Protein AF-A0A919LTX8-F1 (afdb_monomer_lite)

Sequence (215 aa):
MTPPSLYILLTLNNVENLMSNNTINIALIGYGFVGKTFHAPLIRSVPGLNLAFVASRDEEKVKRDLPDVTVIASPEAAVQHPDVDPVVIASPNATHALLARPALNAGKHVVVDKPFTLDMQEARELIALAEEKQRLLSVFHNRRWDSDYLGIRQMIEQGTLGAVKHFESHFDRFRPEVRAAGASRTSRAAACGSTRAAPYRPGAAAIWFAAVGAR

InterPro domains:
  IPR000683 Gfo/Idh/MocA-like oxidoreductase, N-terminal [PF01408] (24-141)
  IPR036291 NAD(P)-binding domain superfamily [SSF51735] (13-176)
  IPR051317 Gfo/Idh/MocA family oxidoreductases [PTHR43708] (19-182)

pLDDT: mean 78.34, std 25.22, range [25.64, 98.44]

Structure (mmCIF, N/CA/C/O backbone):
data_AF-A0A919LTX8-F1
#
_entry.id   AF-A0A919LTX8-F1
#
loop_
_atom_site.group_PDB
_atom_site.id
_atom_site.type_symbol
_atom_site.label_atom_id
_atom_site.label_alt_id
_atom_site.label_comp_id
_atom_site.label_asym_id
_atom_site.label_entity_id
_atom_site.label_seq_id
_atom_site.pdbx_PDB_ins_code
_atom_site.Cartn_x
_atom_site.Cartn_y
_atom_site.Cartn_z
_atom_site.occupancy
_atom_site.B_iso_or_equiv
_atom_site.auth_seq_id
_atom_site.auth_comp_id
_atom_site.auth_asym_id
_atom_site.auth_atom_id
_atom_site.pdbx_PDB_model_num
ATOM 1 N N . MET A 1 1 ? -22.322 2.756 11.538 1.00 38.53 1 MET A N 1
ATOM 2 C CA . MET A 1 1 ? -21.439 3.202 10.437 1.00 38.53 1 MET A CA 1
ATOM 3 C C . MET A 1 1 ? -20.523 2.029 10.093 1.00 38.53 1 MET A C 1
ATOM 5 O O . MET A 1 1 ? -19.913 1.476 10.995 1.00 38.53 1 MET A O 1
ATOM 9 N N . THR A 1 2 ? -20.543 1.531 8.858 1.00 32.03 2 THR A N 1
ATOM 10 C CA . THR A 1 2 ? -20.073 0.175 8.516 1.00 32.03 2 THR A CA 1
ATOM 11 C C . THR A 1 2 ? -18.546 0.027 8.649 1.00 32.03 2 THR A C 1
ATOM 13 O O . THR A 1 2 ? -17.826 0.966 8.294 1.00 32.03 2 THR A O 1
ATOM 16 N N . PRO A 1 3 ? -18.028 -1.104 9.174 1.00 37.94 3 PRO A N 1
ATOM 17 C CA . PRO A 1 3 ? -16.596 -1.328 9.287 1.00 37.94 3 PRO A CA 1
ATOM 18 C C . PRO A 1 3 ? -15.881 -1.201 7.926 1.00 37.94 3 PRO A C 1
ATOM 20 O O . PRO A 1 3 ? -16.506 -1.285 6.874 1.00 37.94 3 PRO A O 1
ATOM 23 N N . PRO A 1 4 ? -14.558 -1.039 7.910 1.00 45.31 4 PRO A N 1
ATOM 24 C CA . PRO A 1 4 ? -13.754 -0.935 6.688 1.00 45.31 4 PRO A CA 1
ATOM 25 C C . PRO A 1 4 ? -13.737 -2.246 5.904 1.00 45.31 4 PRO A C 1
ATOM 27 O O . PRO A 1 4 ? -13.813 -2.232 4.678 1.00 45.31 4 PRO A O 1
ATOM 30 N N . SER A 1 5 ? -13.738 -3.371 6.628 1.00 39.69 5 SER A N 1
ATOM 31 C CA . SER A 1 5 ? -14.051 -4.676 6.060 1.00 39.69 5 SER A CA 1
ATOM 32 C C . SER A 1 5 ? -15.436 -4.671 5.436 1.00 39.69 5 SER A C 1
ATOM 34 O O . SER A 1 5 ? -15.590 -5.267 4.391 1.00 39.69 5 SER A O 1
ATOM 36 N N . LEU A 1 6 ? -16.411 -3.949 6.002 1.00 41.97 6 LEU A N 1
ATOM 37 C CA . LEU A 1 6 ? -17.780 -3.887 5.502 1.00 41.97 6 LEU A CA 1
ATOM 38 C C . LEU A 1 6 ? -18.000 -2.885 4.351 1.00 41.97 6 LEU A C 1
ATOM 40 O O . LEU A 1 6 ? -18.969 -3.033 3.633 1.00 41.97 6 LEU A O 1
ATOM 44 N N . TYR A 1 7 ? -17.130 -1.891 4.133 1.00 45.59 7 TYR A N 1
ATOM 45 C CA . TYR A 1 7 ? -17.180 -1.007 2.950 1.00 45.59 7 TYR A CA 1
ATOM 46 C C . TYR A 1 7 ? -16.442 -1.630 1.760 1.00 45.59 7 TYR A C 1
ATOM 48 O O . TYR A 1 7 ? -16.896 -1.527 0.623 1.00 45.59 7 TYR A O 1
ATOM 56 N N . ILE A 1 8 ? -15.356 -2.360 2.044 1.00 47.66 8 ILE A N 1
ATOM 57 C CA . ILE A 1 8 ? -14.798 -3.349 1.123 1.00 47.66 8 ILE A CA 1
ATOM 58 C C . ILE A 1 8 ? -15.874 -4.411 0.848 1.00 47.66 8 ILE A C 1
ATOM 60 O O . ILE A 1 8 ? -16.244 -4.555 -0.301 1.00 47.66 8 ILE A O 1
ATOM 64 N N . LEU A 1 9 ? -16.508 -5.025 1.858 1.00 44.28 9 LEU A N 1
ATOM 65 C CA . LEU A 1 9 ? -17.563 -6.037 1.670 1.00 44.28 9 LEU A CA 1
ATOM 66 C C . LEU A 1 9 ? -18.836 -5.499 1.006 1.00 44.28 9 LEU A C 1
ATOM 68 O O . LEU A 1 9 ? -19.415 -6.223 0.232 1.00 44.28 9 LEU A O 1
ATOM 72 N N . LEU A 1 10 ? -19.295 -4.266 1.233 1.00 45.06 10 LEU A N 1
ATOM 73 C CA . LEU A 1 10 ? -20.497 -3.728 0.568 1.00 45.06 10 LEU A CA 1
ATOM 74 C C . LEU A 1 10 ? -20.217 -3.343 -0.887 1.00 45.06 10 LEU A C 1
ATOM 76 O O . LEU A 1 10 ? -21.086 -3.499 -1.740 1.00 45.06 10 LEU A O 1
ATOM 80 N N . THR A 1 11 ? -18.986 -2.917 -1.184 1.00 46.25 11 THR A N 1
ATOM 81 C CA . THR A 1 11 ? -18.494 -2.828 -2.566 1.00 46.25 11 THR A CA 1
ATOM 82 C C . THR A 1 11 ? -18.332 -4.232 -3.164 1.00 46.25 11 THR A C 1
ATOM 84 O O . THR A 1 11 ? -18.627 -4.423 -4.338 1.00 46.25 11 THR A O 1
ATOM 87 N N . LEU A 1 12 ? -17.957 -5.232 -2.354 1.00 45.12 12 LEU A N 1
ATOM 88 C CA . LEU A 1 12 ? -17.849 -6.638 -2.745 1.00 45.12 12 LEU A CA 1
ATOM 89 C C . LEU A 1 12 ? -19.187 -7.400 -2.758 1.00 45.12 12 LEU A C 1
ATOM 91 O O . LEU A 1 12 ? -19.251 -8.437 -3.389 1.00 45.12 12 LEU A O 1
ATOM 95 N N . ASN A 1 13 ? -20.276 -6.921 -2.161 1.00 42.03 13 ASN A N 1
ATOM 96 C CA . ASN A 1 13 ? -21.584 -7.589 -2.229 1.00 42.03 13 ASN A CA 1
ATOM 97 C C . ASN A 1 13 ? -22.251 -7.329 -3.588 1.00 42.03 13 ASN A C 1
ATOM 99 O O . ASN A 1 13 ? -23.035 -8.139 -4.069 1.00 42.03 13 ASN A O 1
ATOM 103 N N . ASN A 1 14 ? -21.856 -6.255 -4.281 1.00 44.06 14 ASN A N 1
ATOM 104 C CA . ASN A 1 14 ? -22.069 -6.148 -5.726 1.00 44.06 14 ASN A CA 1
ATOM 105 C C . ASN A 1 14 ? -21.107 -7.050 -6.535 1.00 44.06 14 ASN A C 1
ATOM 107 O O . ASN A 1 14 ? -21.412 -7.377 -7.678 1.00 44.06 14 ASN A O 1
ATOM 111 N N . VAL A 1 15 ? -19.981 -7.481 -5.947 1.00 47.00 15 VAL A N 1
ATOM 112 C CA . VAL A 1 15 ? -19.018 -8.468 -6.492 1.00 47.00 15 VAL A CA 1
ATOM 113 C C . VAL A 1 15 ? -19.418 -9.915 -6.150 1.00 47.00 15 VAL A C 1
ATOM 115 O O . VAL A 1 15 ? -18.980 -10.825 -6.837 1.00 47.00 15 VAL A O 1
ATOM 118 N N . GLU A 1 16 ? -20.312 -10.174 -5.188 1.00 42.69 16 GLU A N 1
ATOM 119 C CA . GLU A 1 16 ? -20.895 -11.510 -4.953 1.00 42.69 16 GLU A CA 1
ATOM 120 C C . GLU A 1 16 ? -21.693 -11.996 -6.177 1.00 42.69 16 GLU A C 1
ATOM 122 O O . GLU A 1 16 ? -21.727 -13.191 -6.460 1.00 42.69 16 GLU A O 1
ATOM 127 N N . ASN A 1 17 ? -22.247 -11.070 -6.972 1.00 41.91 17 ASN A N 1
ATOM 128 C CA . ASN A 1 17 ? -22.822 -11.365 -8.293 1.00 41.91 17 ASN A CA 1
ATOM 129 C C . ASN A 1 17 ? -21.761 -11.679 -9.372 1.00 41.91 17 ASN A C 1
ATOM 131 O O . ASN A 1 17 ? -22.095 -12.121 -10.468 1.00 41.91 17 ASN A O 1
ATOM 135 N N . LEU A 1 18 ? -20.481 -11.466 -9.066 1.00 42.81 18 LEU A N 1
ATOM 136 C CA . LEU A 1 18 ? -19.311 -11.706 -9.904 1.00 42.81 18 LEU A CA 1
ATOM 137 C C . LEU A 1 18 ? -18.491 -12.867 -9.315 1.00 42.81 18 LEU A C 1
ATOM 139 O O . LEU A 1 18 ? -17.309 -12.719 -9.016 1.00 42.81 18 LEU A O 1
ATOM 143 N N . MET A 1 19 ? -19.123 -14.024 -9.102 1.00 38.19 19 MET A N 1
ATOM 144 C CA . MET A 1 19 ? -18.434 -15.251 -8.698 1.00 38.19 19 MET A CA 1
ATOM 145 C C . MET A 1 19 ? -17.238 -15.554 -9.612 1.00 38.19 19 MET A C 1
ATOM 147 O O . MET A 1 19 ? -17.364 -16.164 -10.671 1.00 38.19 19 MET A O 1
ATOM 151 N N . SER A 1 20 ? -16.052 -15.178 -9.155 1.00 43.44 20 SER A N 1
ATOM 152 C CA . SER A 1 20 ? -14.798 -15.802 -9.535 1.00 43.44 20 SER A CA 1
ATOM 153 C C . SER A 1 20 ? -13.900 -15.826 -8.306 1.00 43.44 20 SER A C 1
ATOM 155 O O . SER A 1 20 ? -13.777 -14.840 -7.583 1.00 43.44 20 SER A O 1
ATOM 157 N N . ASN A 1 21 ? -13.278 -16.978 -8.075 1.00 53.91 21 ASN A N 1
ATOM 158 C CA . ASN A 1 21 ? -12.165 -17.201 -7.153 1.00 53.91 21 ASN A CA 1
ATOM 159 C C . ASN A 1 21 ? -10.916 -16.386 -7.563 1.00 53.91 21 ASN A C 1
ATOM 161 O O . ASN A 1 21 ? -9.828 -16.945 -7.682 1.00 53.91 21 ASN A O 1
ATOM 165 N N . ASN A 1 22 ? -11.046 -15.091 -7.856 1.00 69.81 22 ASN A N 1
ATOM 166 C CA . ASN A 1 22 ? -9.925 -14.293 -8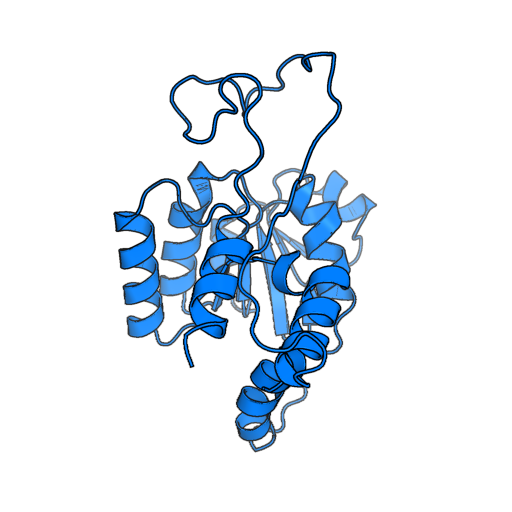.328 1.00 69.81 22 ASN A CA 1
ATOM 167 C C . ASN A 1 22 ? -9.144 -13.743 -7.140 1.00 69.81 22 ASN A C 1
ATOM 169 O O . ASN A 1 22 ? -9.459 -12.704 -6.564 1.00 69.81 22 ASN A O 1
ATOM 173 N N . THR A 1 23 ? -8.105 -14.489 -6.782 1.00 88.62 23 THR A N 1
ATOM 174 C CA . THR A 1 23 ? -6.969 -13.989 -6.014 1.00 88.62 23 THR A CA 1
ATOM 175 C C . THR A 1 23 ? -6.480 -12.673 -6.620 1.00 88.62 23 THR A C 1
ATOM 177 O O . THR A 1 23 ? -6.147 -12.630 -7.800 1.00 88.62 23 THR A O 1
ATOM 180 N N . ILE A 1 24 ? -6.415 -11.615 -5.811 1.00 94.31 24 ILE A N 1
ATOM 181 C CA . ILE A 1 24 ? -5.929 -10.298 -6.229 1.00 94.31 24 ILE A CA 1
ATOM 182 C C . ILE A 1 24 ? -4.405 -10.290 -6.117 1.00 94.31 24 ILE A C 1
ATOM 184 O O . ILE A 1 24 ? -3.855 -10.349 -5.011 1.00 94.31 24 ILE A O 1
ATOM 188 N N . ASN A 1 25 ? -3.717 -10.191 -7.248 1.00 97.00 25 ASN A N 1
ATOM 189 C CA . ASN A 1 25 ? -2.263 -10.211 -7.322 1.00 97.00 25 ASN A CA 1
ATOM 190 C C . ASN A 1 25 ? -1.689 -8.804 -7.155 1.00 97.00 25 ASN A C 1
ATOM 192 O O . ASN A 1 25 ? -1.831 -7.927 -8.004 1.00 97.00 25 ASN A O 1
ATOM 196 N N . ILE A 1 26 ? -0.998 -8.588 -6.042 1.00 97.75 26 ILE A N 1
ATOM 197 C CA . ILE A 1 26 ? -0.460 -7.290 -5.648 1.00 97.75 26 ILE A CA 1
ATOM 198 C C . ILE A 1 26 ? 1.022 -7.192 -6.001 1.00 97.75 26 ILE A C 1
ATOM 200 O O . ILE A 1 26 ? 1.810 -8.086 -5.677 1.00 97.75 26 ILE A O 1
ATOM 204 N N . ALA A 1 27 ? 1.413 -6.052 -6.575 1.00 98.31 27 ALA A N 1
ATOM 205 C CA . ALA A 1 27 ? 2.812 -5.646 -6.658 1.00 98.31 27 ALA A CA 1
ATOM 206 C C . ALA A 1 27 ? 3.165 -4.631 -5.565 1.00 98.31 27 ALA A C 1
ATOM 208 O O . ALA A 1 27 ? 2.613 -3.532 -5.518 1.00 98.31 27 ALA A 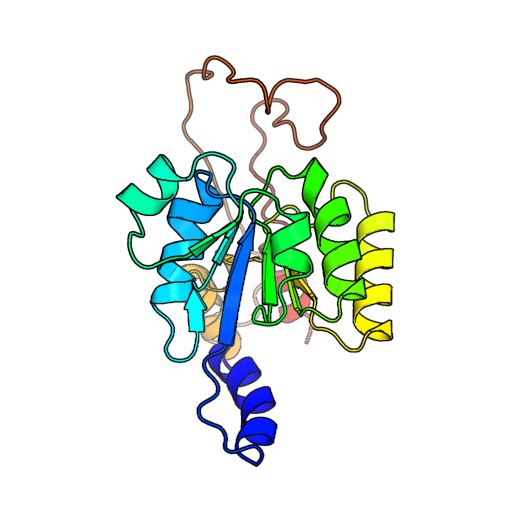O 1
ATOM 209 N N . LEU A 1 28 ? 4.130 -4.969 -4.709 1.00 98.19 28 LEU A N 1
ATOM 210 C CA . LEU A 1 28 ? 4.700 -4.049 -3.725 1.00 98.19 28 LEU A CA 1
ATOM 211 C C . LEU A 1 28 ? 5.938 -3.354 -4.298 1.00 98.19 28 LEU A C 1
ATOM 213 O O . LEU A 1 28 ? 6.982 -3.972 -4.497 1.00 98.19 28 LEU A O 1
ATOM 217 N N . ILE A 1 29 ? 5.845 -2.047 -4.515 1.00 97.62 29 ILE A N 1
ATOM 218 C CA . ILE A 1 29 ? 6.940 -1.218 -5.006 1.00 97.62 29 ILE A CA 1
ATOM 219 C C . ILE A 1 29 ? 7.707 -0.631 -3.822 1.00 97.62 29 ILE A C 1
ATOM 221 O O . ILE A 1 29 ? 7.225 0.264 -3.126 1.00 97.62 29 ILE A O 1
ATOM 225 N N . GLY A 1 30 ? 8.933 -1.118 -3.623 1.00 93.94 30 GLY A N 1
ATOM 226 C CA . GLY A 1 30 ? 9.825 -0.682 -2.553 1.00 93.94 30 GLY A CA 1
ATOM 227 C C . GLY A 1 30 ? 9.840 -1.630 -1.354 1.00 93.94 30 GLY A C 1
ATOM 228 O O . GLY A 1 30 ? 8.969 -1.598 -0.489 1.00 93.94 30 GLY A O 1
ATOM 229 N N . TYR A 1 31 ? 10.919 -2.408 -1.232 1.00 95.62 31 TYR A N 1
ATOM 230 C CA . TYR A 1 31 ? 11.146 -3.329 -0.111 1.00 95.62 31 TYR A CA 1
ATOM 231 C C . TYR A 1 31 ? 12.087 -2.741 0.960 1.00 95.62 31 TYR A C 1
ATOM 233 O O . TYR A 1 31 ? 13.117 -3.305 1.348 1.00 95.62 31 TYR A O 1
ATOM 241 N N . GLY A 1 32 ? 11.770 -1.518 1.395 1.00 91.25 32 GLY A N 1
ATOM 242 C CA . GLY A 1 32 ? 12.424 -0.833 2.515 1.00 91.25 32 GLY A CA 1
ATOM 243 C C . GLY A 1 32 ? 11.856 -1.258 3.873 1.00 91.25 32 GLY A C 1
ATOM 244 O O . GLY A 1 32 ? 11.131 -2.241 3.970 1.00 91.25 32 GLY A O 1
ATOM 245 N N . PHE A 1 33 ? 12.138 -0.489 4.931 1.00 90.19 33 PHE A N 1
ATOM 246 C CA . PHE A 1 33 ? 11.544 -0.740 6.254 1.00 90.19 33 PHE A CA 1
ATOM 247 C C . PHE A 1 33 ? 10.009 -0.745 6.206 1.00 90.19 33 PHE A C 1
ATOM 249 O O . PHE A 1 33 ? 9.386 -1.599 6.823 1.00 90.19 33 PHE A O 1
ATOM 256 N N . VAL A 1 34 ? 9.396 0.181 5.457 1.00 88.94 34 VAL A N 1
ATOM 257 C CA . VAL A 1 34 ? 7.931 0.279 5.411 1.00 88.94 34 VAL A CA 1
ATOM 258 C C . VAL A 1 34 ? 7.308 -0.882 4.636 1.00 88.94 34 VAL A C 1
ATOM 260 O O . VAL A 1 34 ? 6.428 -1.560 5.164 1.00 88.94 34 VAL A O 1
ATOM 263 N N . GLY A 1 35 ? 7.805 -1.156 3.427 1.00 92.00 35 GLY A N 1
ATOM 264 C CA . GLY A 1 35 ? 7.343 -2.285 2.620 1.00 92.00 35 GLY A CA 1
ATOM 265 C C . GLY A 1 35 ? 7.489 -3.628 3.341 1.00 92.00 35 GLY A C 1
ATOM 266 O O . GLY A 1 35 ? 6.519 -4.377 3.422 1.00 92.00 35 GLY A O 1
ATOM 267 N N . LYS A 1 36 ? 8.663 -3.893 3.936 1.00 94.12 36 LYS A N 1
ATOM 268 C CA . LYS A 1 36 ? 8.952 -5.142 4.658 1.00 94.12 36 LYS A CA 1
ATOM 269 C C . LYS A 1 36 ? 8.125 -5.303 5.935 1.00 94.12 36 LYS A C 1
ATOM 271 O O . LYS A 1 36 ? 7.609 -6.383 6.184 1.00 94.12 36 LYS A O 1
ATOM 276 N N . THR A 1 37 ? 8.036 -4.265 6.766 1.00 91.75 37 THR A N 1
ATOM 277 C CA . THR A 1 37 ? 7.485 -4.406 8.124 1.00 91.75 37 THR A CA 1
ATOM 278 C C . THR A 1 37 ? 5.978 -4.171 8.186 1.00 91.75 37 THR A C 1
ATOM 280 O O . THR A 1 37 ? 5.315 -4.774 9.022 1.00 91.75 37 THR A O 1
ATOM 283 N N . PHE A 1 38 ? 5.423 -3.304 7.332 1.00 89.31 38 PHE A N 1
ATOM 284 C CA . PHE A 1 38 ? 3.996 -2.969 7.377 1.00 89.31 38 PHE A CA 1
ATOM 285 C C . PHE A 1 38 ? 3.220 -3.608 6.228 1.00 89.31 38 PHE A C 1
ATOM 287 O O . PHE A 1 38 ? 2.272 -4.342 6.477 1.00 89.31 38 PHE A O 1
ATOM 294 N N . HIS A 1 39 ? 3.609 -3.368 4.975 1.00 93.44 39 HIS A N 1
ATOM 295 C CA . HIS A 1 39 ? 2.773 -3.772 3.841 1.00 93.44 39 HIS A CA 1
ATOM 296 C C . HIS A 1 39 ? 2.820 -5.273 3.560 1.00 93.44 39 HIS A C 1
ATOM 298 O O . HIS A 1 39 ? 1.764 -5.890 3.442 1.00 93.44 39 HIS A O 1
ATOM 304 N N . ALA A 1 40 ? 4.011 -5.872 3.471 1.00 95.31 40 ALA A N 1
ATOM 305 C CA . ALA A 1 40 ? 4.134 -7.278 3.096 1.00 95.31 40 ALA A CA 1
ATOM 306 C C . ALA A 1 40 ? 3.397 -8.236 4.061 1.00 95.31 40 ALA A C 1
ATOM 308 O O . ALA A 1 40 ? 2.626 -9.063 3.571 1.00 95.31 40 ALA A O 1
ATOM 309 N N . PRO A 1 41 ? 3.523 -8.110 5.400 1.00 94.25 41 PRO A N 1
ATOM 310 C CA . PRO A 1 41 ? 2.780 -8.961 6.328 1.00 94.25 41 PRO A CA 1
ATOM 311 C C . PRO A 1 41 ? 1.268 -8.737 6.255 1.00 94.25 41 PRO A C 1
ATOM 313 O O . PRO A 1 41 ? 0.509 -9.702 6.257 1.00 94.25 41 PRO A O 1
ATOM 316 N N . LEU A 1 42 ? 0.823 -7.477 6.143 1.00 91.44 42 LEU A N 1
ATOM 317 C CA . LEU A 1 42 ? -0.604 -7.154 6.078 1.00 91.44 42 LEU A CA 1
ATOM 318 C C . LEU A 1 42 ? -1.256 -7.727 4.822 1.00 91.44 42 LEU A C 1
ATOM 320 O O . LEU A 1 42 ? -2.303 -8.354 4.931 1.00 91.44 42 LEU A O 1
ATOM 324 N N . ILE A 1 43 ? -0.617 -7.588 3.657 1.00 93.12 43 ILE A N 1
ATOM 325 C CA . ILE A 1 43 ? -1.120 -8.173 2.407 1.00 93.12 43 ILE A CA 1
ATOM 326 C C . ILE A 1 43 ? -1.255 -9.691 2.553 1.00 93.12 43 ILE A C 1
ATOM 328 O O . ILE A 1 43 ? -2.316 -10.237 2.278 1.00 93.12 43 ILE A O 1
ATOM 332 N N . ARG A 1 44 ? -0.209 -10.368 3.047 1.00 93.25 44 ARG A N 1
ATOM 333 C CA . ARG A 1 44 ? -0.196 -11.835 3.191 1.00 93.25 44 ARG A CA 1
ATOM 334 C C . ARG A 1 44 ? -1.189 -12.364 4.228 1.00 93.25 44 ARG A C 1
ATOM 336 O O . ARG A 1 44 ? -1.552 -13.532 4.169 1.00 93.25 44 ARG A O 1
ATOM 343 N N . SER A 1 45 ? -1.601 -11.538 5.188 1.00 92.44 45 SER A N 1
ATOM 344 C CA . SER A 1 45 ? -2.551 -11.939 6.234 1.00 92.44 45 SER A CA 1
ATOM 345 C C . SER A 1 45 ? -4.021 -11.903 5.808 1.00 92.44 45 SER A C 1
ATOM 347 O O . SER A 1 45 ? -4.867 -12.402 6.547 1.00 92.44 45 SER A O 1
ATOM 349 N N . VAL A 1 46 ? -4.344 -11.308 4.655 1.00 90.19 46 VAL A N 1
ATOM 350 C CA . VAL A 1 46 ? -5.730 -11.127 4.206 1.00 90.19 46 VAL A CA 1
ATOM 351 C C . VAL A 1 46 ? -6.080 -12.193 3.164 1.00 90.19 46 VAL A C 1
ATOM 353 O O . VAL A 1 46 ? -5.497 -12.189 2.078 1.00 90.19 46 VAL A O 1
ATOM 356 N N . PRO A 1 47 ? -7.051 -13.085 3.441 1.00 88.44 47 PRO A N 1
ATOM 357 C CA . PRO A 1 47 ? -7.540 -14.038 2.450 1.00 88.44 47 PRO A CA 1
ATOM 358 C C . PRO A 1 47 ? -8.010 -13.336 1.170 1.00 88.44 47 PRO A C 1
ATOM 360 O O . PRO A 1 47 ? -8.702 -12.322 1.229 1.00 88.44 47 PRO A O 1
ATOM 363 N N . GLY A 1 48 ? -7.629 -13.882 0.015 1.00 89.19 48 GLY A N 1
ATOM 364 C CA . GLY A 1 48 ? -7.943 -13.311 -1.299 1.00 89.19 48 GLY A CA 1
ATOM 365 C C . GLY A 1 48 ? -6.925 -12.289 -1.816 1.00 89.19 48 GLY A C 1
ATOM 366 O O . GLY A 1 48 ? -6.972 -11.959 -2.998 1.00 89.19 48 GLY A O 1
ATOM 367 N N . LEU A 1 49 ? -5.974 -11.831 -0.990 1.00 94.38 49 LEU A N 1
ATOM 368 C CA . LEU A 1 49 ? -4.837 -11.032 -1.450 1.00 94.38 49 LEU A CA 1
ATOM 369 C C . LEU A 1 49 ? -3.591 -11.905 -1.591 1.00 94.38 49 LEU A C 1
ATOM 371 O O . LEU A 1 49 ? -3.240 -12.670 -0.694 1.00 94.38 49 LEU A O 1
ATOM 375 N N . ASN A 1 50 ? -2.885 -11.742 -2.702 1.00 96.00 50 ASN A N 1
ATOM 376 C CA . ASN A 1 50 ? -1.616 -12.402 -2.956 1.00 96.00 50 ASN A CA 1
ATOM 377 C C . ASN A 1 50 ? -0.528 -11.357 -3.183 1.00 96.00 50 ASN A C 1
ATOM 379 O O . ASN A 1 50 ? -0.605 -10.559 -4.115 1.00 96.00 50 ASN A O 1
ATOM 383 N N . LEU A 1 51 ? 0.515 -11.370 -2.352 1.00 97.50 51 LEU A N 1
ATOM 384 C CA . LEU A 1 51 ? 1.726 -10.599 -2.622 1.00 97.50 51 LEU A CA 1
ATOM 385 C C . LEU A 1 51 ? 2.529 -11.319 -3.711 1.00 97.50 51 LEU A C 1
ATOM 387 O O . LEU A 1 51 ? 3.494 -12.011 -3.417 1.00 97.50 51 LEU A O 1
ATOM 391 N N . ALA A 1 52 ? 2.104 -11.181 -4.963 1.00 97.50 52 ALA A N 1
ATOM 392 C CA . ALA A 1 52 ? 2.687 -11.909 -6.083 1.00 97.50 52 ALA A CA 1
ATOM 393 C C . ALA A 1 52 ? 4.046 -11.333 -6.507 1.00 97.50 52 ALA A C 1
ATOM 395 O O . ALA A 1 52 ? 4.958 -12.081 -6.872 1.00 97.50 52 ALA A O 1
ATOM 396 N N . PHE A 1 53 ? 4.192 -10.004 -6.422 1.00 98.44 53 PHE A N 1
ATOM 397 C CA . PHE A 1 53 ? 5.360 -9.298 -6.938 1.00 98.44 53 PHE A CA 1
ATOM 398 C C . PHE A 1 53 ? 5.927 -8.292 -5.938 1.00 98.44 53 PHE A C 1
ATOM 400 O O . PHE A 1 53 ? 5.195 -7.567 -5.262 1.00 98.44 53 PHE A O 1
ATOM 407 N N . VAL A 1 54 ? 7.253 -8.182 -5.896 1.00 98.38 54 VAL A N 1
ATOM 408 C CA . VAL A 1 54 ? 7.960 -7.102 -5.199 1.00 98.38 54 VAL A CA 1
ATOM 409 C C . VAL A 1 54 ? 8.918 -6.427 -6.171 1.00 98.38 54 VAL A C 1
ATOM 411 O O . VAL A 1 54 ? 9.832 -7.064 -6.689 1.00 98.38 54 VAL A O 1
ATOM 414 N N . ALA A 1 55 ? 8.745 -5.122 -6.384 1.00 97.62 55 ALA A N 1
ATOM 415 C CA . ALA A 1 55 ? 9.698 -4.330 -7.147 1.00 97.62 55 ALA A CA 1
ATOM 416 C C . ALA A 1 55 ? 10.852 -3.883 -6.235 1.00 97.62 55 ALA A C 1
ATOM 418 O O . ALA A 1 55 ? 10.675 -3.044 -5.338 1.00 97.62 55 ALA A O 1
ATOM 419 N N . SER A 1 56 ? 12.033 -4.464 -6.441 1.00 95.25 56 SER A N 1
ATOM 420 C CA . SER A 1 56 ? 13.239 -4.210 -5.649 1.00 95.25 56 SER A CA 1
ATOM 421 C C . SER A 1 56 ? 14.489 -4.384 -6.506 1.00 95.25 56 SER A C 1
ATOM 423 O O . SER A 1 56 ? 14.578 -5.305 -7.307 1.00 95.25 56 SER A O 1
ATOM 425 N N . ARG A 1 57 ? 15.491 -3.528 -6.276 1.00 92.31 57 ARG A N 1
ATOM 426 C CA . ARG A 1 57 ? 16.831 -3.663 -6.881 1.00 92.31 57 ARG A CA 1
ATOM 427 C C . ARG A 1 57 ? 17.707 -4.703 -6.175 1.00 92.31 57 ARG A C 1
ATOM 429 O O . ARG A 1 57 ? 18.783 -5.020 -6.656 1.00 92.31 57 ARG A O 1
ATOM 436 N N . ASP A 1 58 ? 17.278 -5.152 -5.001 1.00 93.81 58 ASP A N 1
ATOM 437 C CA . ASP A 1 58 ? 17.982 -6.112 -4.155 1.00 93.81 58 ASP A CA 1
ATOM 438 C C . ASP A 1 58 ? 17.078 -7.338 -4.009 1.00 93.81 58 ASP A C 1
ATOM 440 O O . ASP A 1 58 ? 16.178 -7.357 -3.162 1.00 93.81 58 ASP A O 1
ATOM 444 N N . GLU A 1 59 ? 17.241 -8.289 -4.930 1.00 96.12 59 GLU A N 1
ATOM 445 C CA . GLU A 1 59 ? 16.453 -9.523 -5.001 1.00 96.12 59 GLU A CA 1
ATOM 446 C C . GLU A 1 59 ? 16.745 -10.445 -3.820 1.00 96.12 59 GLU A C 1
ATOM 448 O O . GLU A 1 59 ? 15.815 -10.884 -3.144 1.00 96.12 59 GLU A O 1
ATOM 453 N N . GLU A 1 60 ? 18.022 -10.641 -3.496 1.00 96.25 60 GLU A N 1
ATOM 454 C CA . GLU A 1 60 ? 18.474 -11.472 -2.377 1.00 96.25 60 GLU A CA 1
ATOM 455 C C . GLU A 1 60 ? 17.853 -11.041 -1.046 1.00 96.25 60 GLU A C 1
ATOM 457 O O . GLU A 1 60 ? 17.439 -11.863 -0.224 1.00 96.25 60 GLU A O 1
ATOM 462 N N . LYS A 1 61 ? 17.740 -9.729 -0.813 1.00 95.12 61 LYS A N 1
ATOM 463 C CA . LYS A 1 61 ? 17.059 -9.204 0.372 1.00 95.12 61 LYS A CA 1
ATOM 464 C C . LYS A 1 61 ? 15.584 -9.590 0.420 1.00 95.12 61 LYS A C 1
ATOM 466 O O . LYS A 1 61 ? 15.097 -9.898 1.505 1.00 95.12 61 LYS A O 1
ATOM 471 N N . VAL A 1 62 ? 14.875 -9.539 -0.707 1.00 97.38 62 VAL A N 1
ATOM 472 C CA . VAL A 1 62 ? 13.457 -9.920 -0.766 1.00 97.38 62 VAL A CA 1
ATOM 473 C C . VAL A 1 62 ? 13.321 -11.422 -0.566 1.00 97.38 62 VAL A C 1
ATOM 475 O O . VAL A 1 62 ? 12.588 -11.843 0.322 1.00 97.38 62 VAL A O 1
ATOM 478 N N . LYS A 1 63 ? 14.072 -12.223 -1.329 1.00 97.50 63 LYS A N 1
ATOM 479 C CA . LYS A 1 63 ? 13.997 -13.689 -1.324 1.00 97.50 63 LYS A CA 1
ATOM 480 C C . LYS A 1 63 ? 14.334 -14.315 0.024 1.00 97.50 63 LYS A C 1
ATOM 482 O O . LYS A 1 63 ? 13.751 -15.334 0.378 1.00 97.50 63 LYS A O 1
ATOM 487 N N . ARG A 1 64 ? 15.203 -13.677 0.812 1.00 97.00 64 ARG A N 1
ATOM 488 C CA . ARG A 1 64 ? 15.493 -14.086 2.194 1.00 97.00 64 ARG A CA 1
ATOM 489 C C . ARG A 1 64 ? 14.260 -14.079 3.098 1.00 97.00 64 ARG A C 1
ATOM 491 O O . ARG A 1 64 ? 14.153 -14.928 3.975 1.00 97.00 64 ARG A O 1
ATOM 498 N N . ASP A 1 65 ? 13.370 -13.106 2.915 1.00 96.19 65 ASP A N 1
ATOM 499 C CA . ASP A 1 65 ? 12.159 -12.958 3.727 1.00 96.19 65 ASP A CA 1
ATOM 500 C C . ASP A 1 65 ? 10.922 -13.579 3.050 1.00 96.19 65 ASP A C 1
ATOM 502 O O . ASP A 1 65 ? 9.995 -14.012 3.729 1.00 96.19 65 ASP A O 1
ATOM 506 N N . LEU A 1 66 ? 10.890 -13.571 1.714 1.00 97.00 66 LEU A N 1
ATOM 507 C CA . LEU A 1 66 ? 9.749 -13.901 0.858 1.00 97.00 66 LEU A CA 1
ATOM 508 C C . LEU A 1 66 ? 10.220 -14.778 -0.323 1.00 97.00 66 LEU A C 1
ATOM 510 O O . LEU A 1 66 ? 10.310 -14.294 -1.457 1.00 97.00 66 LEU A O 1
ATOM 514 N N . PRO A 1 67 ? 10.576 -16.053 -0.084 1.00 96.75 67 PRO A N 1
ATOM 515 C CA . PRO A 1 67 ? 11.169 -16.915 -1.112 1.00 96.75 67 PRO A CA 1
ATOM 516 C C . PRO A 1 67 ? 10.212 -17.201 -2.283 1.00 96.75 67 PRO A C 1
ATOM 518 O O . PRO A 1 67 ? 10.648 -17.364 -3.426 1.00 96.75 67 PRO A O 1
ATOM 521 N N . ASP A 1 68 ? 8.912 -17.206 -1.996 1.00 96.00 68 ASP A N 1
ATOM 522 C CA . ASP A 1 68 ? 7.794 -17.496 -2.894 1.00 96.00 68 ASP A CA 1
ATOM 523 C C . ASP A 1 68 ? 7.402 -16.328 -3.814 1.00 96.00 68 ASP A C 1
ATOM 525 O O . ASP A 1 68 ? 6.732 -16.536 -4.821 1.00 96.00 68 ASP A O 1
ATOM 529 N N . VAL A 1 69 ? 7.839 -15.104 -3.511 1.00 97.31 69 VAL A N 1
ATOM 530 C CA . VAL A 1 69 ? 7.425 -13.897 -4.241 1.00 97.31 69 VAL A CA 1
ATOM 531 C C . VAL A 1 69 ? 8.308 -13.649 -5.458 1.00 97.31 69 VAL A C 1
ATOM 533 O O . VAL A 1 69 ? 9.532 -13.774 -5.380 1.00 97.31 69 VAL A O 1
ATOM 536 N N . THR A 1 70 ? 7.719 -13.249 -6.584 1.00 98.25 70 THR A N 1
ATOM 537 C CA . THR A 1 70 ? 8.485 -12.868 -7.778 1.00 98.25 70 THR A CA 1
ATOM 538 C C . THR A 1 70 ? 9.094 -11.483 -7.585 1.00 98.25 70 THR A C 1
ATOM 540 O O . THR A 1 70 ? 8.393 -10.516 -7.281 1.00 98.25 70 THR A O 1
ATOM 543 N N . VAL A 1 71 ? 10.409 -11.360 -7.766 1.00 98.19 71 VAL A N 1
ATOM 544 C CA . VAL A 1 71 ? 11.083 -10.061 -7.693 1.00 98.19 71 VAL A CA 1
ATOM 545 C C . VAL A 1 71 ? 11.164 -9.456 -9.086 1.00 98.19 71 VAL A C 1
ATOM 547 O O . VAL A 1 71 ? 11.627 -10.094 -10.025 1.00 98.19 71 VAL A O 1
ATOM 550 N N . ILE A 1 72 ? 10.716 -8.210 -9.213 1.00 96.94 72 ILE A N 1
ATOM 551 C CA . ILE A 1 72 ? 10.825 -7.428 -10.443 1.00 96.94 72 ILE A CA 1
ATOM 552 C C . ILE A 1 72 ? 11.875 -6.337 -10.221 1.00 96.94 72 ILE A C 1
ATOM 554 O O . ILE A 1 72 ? 11.817 -5.584 -9.248 1.00 96.94 72 ILE A O 1
ATOM 558 N N . ALA A 1 73 ? 12.844 -6.233 -11.130 1.00 92.19 73 ALA A N 1
ATOM 559 C CA . ALA A 1 73 ? 13.996 -5.349 -10.950 1.00 92.19 73 ALA A CA 1
ATOM 560 C C . ALA A 1 73 ? 13.648 -3.846 -10.987 1.00 92.19 73 ALA A C 1
ATOM 562 O O . ALA A 1 73 ? 14.383 -3.035 -10.415 1.00 92.19 73 ALA A O 1
ATOM 563 N N . SER A 1 74 ? 12.539 -3.459 -11.635 1.00 94.88 74 SER A N 1
ATOM 564 C CA . SER A 1 74 ? 12.120 -2.059 -11.753 1.00 94.88 74 SER A CA 1
ATOM 565 C C . SER A 1 74 ? 10.642 -1.825 -11.394 1.00 94.88 74 SER A C 1
ATOM 567 O O . SER A 1 74 ? 9.784 -2.664 -11.686 1.00 94.88 74 SER A O 1
ATOM 569 N N . PRO A 1 75 ? 10.314 -0.676 -10.770 1.00 95.19 75 PRO A N 1
ATOM 570 C CA . PRO A 1 75 ? 8.931 -0.264 -10.538 1.00 95.19 75 PRO A CA 1
ATOM 571 C C . PRO A 1 75 ? 8.091 -0.185 -11.815 1.00 95.19 75 PRO A C 1
ATOM 573 O O . PRO A 1 75 ? 6.925 -0.568 -11.810 1.00 95.19 75 PRO A O 1
ATOM 576 N N . GLU A 1 76 ? 8.679 0.285 -12.914 1.00 95.19 76 GLU A N 1
ATOM 577 C CA . GLU A 1 76 ? 7.996 0.475 -14.193 1.00 95.19 76 GLU A CA 1
ATOM 578 C C . GLU A 1 76 ? 7.548 -0.867 -14.779 1.00 95.19 76 GLU A C 1
ATOM 580 O O . GLU A 1 76 ? 6.415 -0.989 -15.243 1.00 95.19 76 GLU A O 1
ATOM 585 N N . ALA A 1 77 ? 8.398 -1.895 -14.693 1.00 96.12 77 ALA A N 1
ATOM 586 C CA . ALA A 1 77 ? 8.045 -3.242 -15.128 1.00 96.12 77 ALA A CA 1
ATOM 587 C C . ALA A 1 77 ? 6.932 -3.843 -14.257 1.00 96.12 77 ALA A C 1
ATOM 589 O O . ALA A 1 77 ? 6.034 -4.495 -14.783 1.00 96.12 77 ALA A O 1
ATOM 590 N N . ALA A 1 78 ? 6.936 -3.579 -12.946 1.00 96.31 78 ALA A N 1
ATOM 591 C CA . ALA A 1 78 ? 5.871 -4.037 -12.054 1.00 96.31 78 ALA A CA 1
ATOM 592 C C . ALA A 1 78 ? 4.524 -3.363 -12.363 1.00 96.31 78 ALA A C 1
ATOM 594 O O . ALA A 1 78 ? 3.487 -4.019 -12.342 1.00 96.31 78 ALA A O 1
ATOM 595 N N . VAL A 1 79 ? 4.537 -2.070 -12.702 1.00 96.06 79 VAL A N 1
ATOM 596 C CA . VAL A 1 79 ? 3.339 -1.324 -13.115 1.00 96.06 79 VAL A CA 1
ATOM 597 C C . VAL A 1 79 ? 2.732 -1.879 -14.408 1.00 96.06 79 VAL A C 1
ATOM 599 O O . VAL A 1 79 ? 1.510 -1.948 -14.529 1.00 96.06 79 VAL A O 1
ATOM 602 N N . GLN A 1 80 ? 3.570 -2.275 -15.367 1.00 95.69 80 GLN A N 1
ATOM 603 C CA . GLN A 1 80 ? 3.129 -2.789 -16.668 1.00 95.69 80 GLN A CA 1
ATOM 604 C C . GLN A 1 80 ? 2.842 -4.296 -16.670 1.00 95.69 80 GLN A C 1
ATOM 606 O O . GLN A 1 80 ? 2.383 -4.829 -17.678 1.00 95.69 80 GLN A O 1
ATOM 611 N N . HIS A 1 81 ? 3.104 -5.000 -15.567 1.00 96.75 81 HIS A N 1
ATOM 612 C CA . HIS A 1 81 ? 2.946 -6.446 -15.525 1.00 96.75 81 HIS A CA 1
ATOM 613 C C . HIS A 1 81 ? 1.464 -6.834 -15.711 1.00 96.75 81 HIS A C 1
ATOM 615 O O . HIS A 1 81 ? 0.596 -6.280 -15.020 1.00 96.75 81 HIS A O 1
ATOM 621 N N . PRO A 1 82 ? 1.138 -7.764 -16.629 1.00 95.19 82 PRO A N 1
ATOM 622 C CA . PRO A 1 82 ? -0.250 -8.117 -16.931 1.00 95.19 82 PRO A CA 1
ATOM 623 C C . PRO A 1 82 ? -0.962 -8.721 -15.717 1.00 95.19 82 PRO A C 1
ATOM 625 O O . PRO A 1 82 ? -2.090 -8.334 -15.435 1.00 95.19 82 PRO A O 1
ATOM 628 N N . ASP A 1 83 ? -0.261 -9.550 -14.940 1.00 95.94 83 ASP A N 1
ATOM 629 C CA . ASP A 1 83 ? -0.828 -10.248 -13.776 1.00 95.94 83 ASP A CA 1
ATOM 630 C C . ASP A 1 83 ? -0.881 -9.407 -12.489 1.00 95.94 83 ASP A C 1
ATOM 632 O O . ASP A 1 83 ? -1.092 -9.957 -11.414 1.00 95.94 83 ASP A O 1
ATOM 636 N N . VAL A 1 84 ? -0.624 -8.097 -12.558 1.00 96.19 84 VAL A N 1
ATOM 637 C CA . VAL A 1 84 ? -0.730 -7.191 -11.400 1.00 96.19 84 VAL A CA 1
ATOM 638 C C . VAL A 1 84 ? -2.087 -6.497 -11.407 1.00 96.19 84 VAL A C 1
ATOM 640 O O . VAL A 1 84 ? -2.420 -5.822 -12.379 1.00 96.19 84 VAL A O 1
ATOM 643 N N . ASP A 1 85 ? -2.824 -6.585 -10.302 1.00 93.00 85 ASP A N 1
ATOM 644 C CA . ASP A 1 85 ? -4.137 -5.960 -10.130 1.00 93.00 85 ASP A CA 1
ATOM 645 C C . ASP A 1 85 ? -4.003 -4.561 -9.476 1.00 93.00 85 ASP A C 1
ATOM 647 O O . ASP A 1 85 ? -4.154 -3.547 -10.175 1.00 93.00 85 ASP A O 1
ATOM 651 N N . PRO A 1 86 ? -3.663 -4.432 -8.170 1.00 96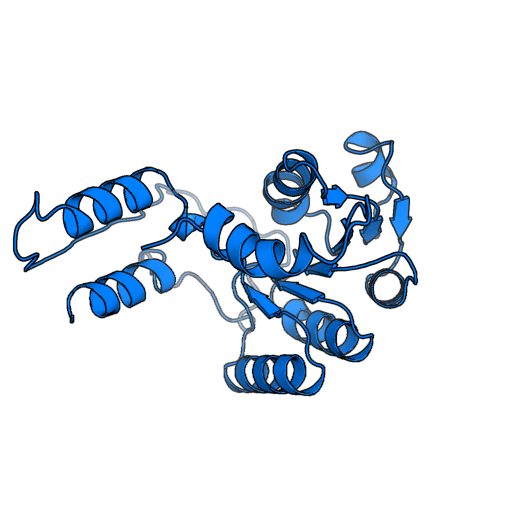.00 86 PRO A N 1
ATOM 652 C CA . PRO A 1 86 ? -3.208 -3.176 -7.598 1.00 96.00 86 PRO A CA 1
ATOM 653 C C . PRO A 1 86 ? -1.682 -3.114 -7.446 1.00 96.00 86 PRO A C 1
ATOM 655 O O . PRO A 1 86 ? -1.000 -4.107 -7.177 1.00 96.00 86 PRO A O 1
ATOM 658 N N . VAL A 1 87 ? -1.161 -1.889 -7.476 1.00 97.62 87 VAL A N 1
ATOM 659 C CA . VAL A 1 87 ? 0.188 -1.574 -6.995 1.00 97.62 87 VAL A CA 1
ATOM 660 C C . VAL A 1 87 ? 0.127 -0.922 -5.615 1.00 97.62 87 VAL A C 1
ATOM 662 O O . VAL A 1 87 ? -0.699 -0.047 -5.346 1.00 97.62 87 VAL A O 1
ATOM 665 N N . VAL A 1 88 ? 1.036 -1.332 -4.735 1.00 97.81 88 VAL A N 1
ATOM 666 C CA . VAL A 1 88 ? 1.256 -0.730 -3.417 1.00 97.81 88 VAL A CA 1
ATOM 667 C C . VAL A 1 88 ? 2.605 -0.026 -3.437 1.00 97.81 88 VAL A C 1
ATOM 669 O O . VAL A 1 88 ? 3.642 -0.668 -3.565 1.00 97.81 88 VAL A O 1
ATOM 672 N N . ILE A 1 89 ? 2.608 1.296 -3.307 1.00 97.25 89 ILE A N 1
ATOM 673 C CA . ILE A 1 89 ? 3.806 2.133 -3.389 1.00 97.25 89 ILE A CA 1
ATOM 674 C C . ILE A 1 89 ? 4.282 2.460 -1.972 1.00 97.25 89 ILE A C 1
ATOM 676 O O . ILE A 1 89 ? 3.670 3.264 -1.274 1.00 97.25 89 ILE A O 1
ATOM 680 N N . ALA A 1 90 ? 5.390 1.838 -1.563 1.00 94.94 90 ALA A N 1
ATOM 681 C CA . ALA A 1 90 ? 6.069 2.040 -0.277 1.00 94.94 90 ALA A CA 1
ATOM 682 C C . ALA A 1 90 ? 7.526 2.519 -0.474 1.00 94.94 90 ALA A C 1
ATOM 684 O O . ALA A 1 90 ? 8.435 2.190 0.301 1.00 94.94 90 ALA A O 1
ATOM 685 N N . SER A 1 91 ? 7.758 3.255 -1.562 1.00 91.94 91 SER A N 1
ATOM 686 C CA . SER A 1 91 ? 9.044 3.820 -1.970 1.00 91.94 91 SER A CA 1
ATOM 687 C C . SER A 1 91 ? 9.326 5.160 -1.255 1.00 91.94 91 SER A C 1
ATOM 689 O O . SER A 1 91 ? 8.547 5.597 -0.412 1.00 91.94 91 SER A O 1
ATOM 691 N N . PRO A 1 92 ? 10.472 5.830 -1.489 1.00 91.69 92 PRO A N 1
ATOM 692 C CA . PRO A 1 92 ? 10.713 7.151 -0.909 1.00 91.69 92 PRO A CA 1
ATOM 693 C C . PRO A 1 92 ? 9.670 8.186 -1.360 1.00 91.69 92 PRO A C 1
ATOM 695 O O . PRO A 1 92 ? 9.325 8.231 -2.539 1.00 91.69 92 PRO A O 1
ATOM 698 N N . ASN A 1 93 ? 9.259 9.082 -0.456 1.00 89.50 93 ASN A N 1
ATOM 699 C CA . ASN A 1 93 ? 8.150 10.033 -0.646 1.00 89.50 93 ASN A CA 1
ATOM 700 C C . ASN A 1 93 ? 8.150 10.779 -1.994 1.00 89.50 93 ASN A C 1
ATOM 702 O O . ASN A 1 93 ? 7.104 10.939 -2.612 1.00 89.50 93 ASN A O 1
ATOM 706 N N . ALA A 1 94 ? 9.320 11.228 -2.464 1.00 89.38 94 ALA A N 1
ATOM 707 C CA . ALA A 1 94 ? 9.449 11.991 -3.711 1.00 89.38 94 ALA A CA 1
ATOM 708 C C . ALA A 1 94 ? 9.074 11.189 -4.973 1.00 89.38 94 ALA A C 1
ATOM 710 O O . ALA A 1 94 ? 8.872 11.762 -6.035 1.00 89.38 94 ALA A O 1
ATOM 711 N N . THR A 1 95 ? 8.993 9.861 -4.869 1.00 92.75 95 THR A N 1
ATOM 712 C CA . THR A 1 95 ? 8.686 8.964 -5.993 1.00 92.75 95 THR A CA 1
ATOM 713 C C . THR A 1 95 ? 7.215 8.565 -6.060 1.00 92.75 95 THR A C 1
ATOM 715 O O . THR A 1 95 ? 6.803 7.954 -7.038 1.00 92.75 95 THR A O 1
ATOM 718 N N . HIS A 1 96 ? 6.404 8.911 -5.057 1.00 94.25 96 HIS A N 1
ATOM 719 C CA . HIS A 1 96 ? 5.017 8.455 -4.972 1.00 94.25 96 HIS A CA 1
ATOM 720 C C . HIS A 1 96 ? 4.177 8.888 -6.175 1.00 94.25 96 HIS A C 1
ATOM 722 O O . HIS A 1 96 ? 3.614 8.035 -6.856 1.00 94.25 96 HIS A O 1
ATOM 728 N N . ALA A 1 97 ? 4.141 10.187 -6.485 1.00 94.06 97 ALA A N 1
ATOM 729 C CA . ALA A 1 97 ? 3.367 10.697 -7.617 1.00 94.06 97 ALA A CA 1
ATOM 730 C C . ALA A 1 97 ? 3.894 10.175 -8.965 1.00 94.06 97 ALA A C 1
ATOM 732 O O . ALA A 1 97 ? 3.107 9.793 -9.835 1.00 94.06 97 ALA A O 1
ATOM 733 N N . LEU A 1 98 ? 5.224 10.092 -9.097 1.00 94.69 98 LEU A N 1
ATOM 734 C CA . LEU A 1 98 ? 5.910 9.585 -10.289 1.00 94.69 98 LEU A CA 1
ATOM 735 C C . LEU A 1 98 ? 5.580 8.119 -10.588 1.00 94.69 98 LEU A C 1
ATOM 737 O O . LEU A 1 98 ? 5.588 7.731 -11.749 1.00 94.69 98 LEU A O 1
ATOM 741 N N . LEU A 1 99 ? 5.269 7.321 -9.564 1.00 96.50 99 LEU A N 1
ATOM 742 C CA . LEU A 1 99 ? 4.901 5.910 -9.698 1.00 96.50 99 LEU A CA 1
ATOM 743 C C . LEU A 1 99 ? 3.381 5.699 -9.755 1.00 96.50 99 LEU A C 1
ATOM 745 O O . LEU A 1 99 ? 2.903 4.835 -10.487 1.00 96.50 99 LEU A O 1
ATOM 749 N N . ALA A 1 100 ? 2.606 6.505 -9.028 1.00 97.12 100 ALA A N 1
ATOM 750 C CA . ALA A 1 100 ? 1.148 6.408 -9.001 1.00 97.12 100 ALA A CA 1
ATOM 751 C C . ALA A 1 100 ? 0.523 6.783 -10.351 1.00 97.12 100 ALA A C 1
ATOM 753 O O . ALA A 1 100 ? -0.376 6.095 -10.828 1.00 97.12 100 ALA A O 1
ATOM 754 N N . ARG A 1 101 ? 1.020 7.844 -10.999 1.00 97.50 101 ARG A N 1
ATOM 755 C CA . ARG A 1 101 ? 0.505 8.307 -12.295 1.00 97.50 101 ARG A CA 1
ATOM 756 C C . ARG A 1 101 ? 0.600 7.245 -13.404 1.00 97.50 101 ARG A C 1
ATOM 758 O O . ARG A 1 101 ? -0.432 6.960 -14.013 1.00 97.50 101 ARG A O 1
ATOM 765 N N . PRO A 1 102 ? 1.769 6.632 -13.689 1.00 97.56 102 PRO A N 1
ATOM 766 C CA . PRO A 1 102 ? 1.853 5.577 -14.694 1.00 97.56 102 PRO A CA 1
ATOM 767 C C . PRO A 1 102 ? 1.058 4.330 -14.299 1.00 97.56 102 PRO A C 1
ATOM 769 O O . PRO A 1 102 ? 0.512 3.682 -15.183 1.00 97.56 102 PRO A O 1
ATOM 772 N N . ALA A 1 103 ? 0.924 4.022 -13.004 1.00 97.81 103 ALA A N 1
ATOM 773 C CA . ALA A 1 103 ? 0.092 2.911 -12.550 1.00 97.81 103 ALA A CA 1
ATOM 774 C C . ALA A 1 103 ? -1.394 3.108 -12.871 1.00 97.81 103 ALA A C 1
ATOM 776 O O . ALA A 1 103 ? -2.020 2.216 -13.442 1.00 97.81 103 ALA A O 1
ATOM 777 N N . LEU A 1 104 ? -1.937 4.295 -12.591 1.00 97.69 104 LEU A N 1
ATOM 778 C CA . LEU A 1 104 ? -3.310 4.640 -12.966 1.00 97.69 104 LEU A CA 1
ATOM 779 C C . LEU A 1 104 ? -3.496 4.617 -14.490 1.00 97.69 104 LEU A C 1
ATOM 781 O O . LEU A 1 104 ? -4.476 4.062 -14.982 1.00 97.69 104 LEU A O 1
ATOM 785 N N . ASN A 1 105 ? -2.533 5.154 -15.247 1.00 97.94 105 ASN A N 1
ATOM 786 C CA . ASN A 1 105 ? -2.562 5.119 -16.713 1.00 97.94 105 ASN A CA 1
ATOM 787 C C . ASN A 1 105 ? -2.489 3.698 -17.289 1.00 97.94 105 ASN A C 1
ATOM 789 O O . ASN A 1 105 ? -3.093 3.439 -18.325 1.00 97.94 105 ASN A O 1
ATOM 793 N N . ALA A 1 106 ? -1.802 2.777 -16.611 1.00 96.69 106 ALA A N 1
ATOM 794 C CA . ALA A 1 106 ? -1.771 1.354 -16.946 1.00 96.69 106 ALA A CA 1
ATOM 795 C C . ALA A 1 106 ? -3.045 0.600 -16.507 1.00 96.69 106 ALA A C 1
ATOM 797 O O . ALA A 1 106 ? -3.107 -0.624 -16.608 1.00 96.69 106 ALA A O 1
ATOM 798 N N . GLY A 1 107 ? -4.058 1.309 -15.995 1.00 95.94 107 GLY A N 1
ATOM 799 C CA . GLY A 1 107 ? -5.320 0.725 -15.549 1.00 95.94 107 GLY A CA 1
ATOM 800 C C . GLY A 1 107 ? -5.222 -0.031 -14.224 1.00 95.94 107 GLY A C 1
ATOM 801 O O . GLY A 1 107 ? -6.103 -0.835 -13.927 1.00 95.94 107 GLY A O 1
ATOM 802 N N . LYS A 1 108 ? -4.176 0.203 -13.422 1.00 95.75 108 LYS A N 1
ATOM 803 C CA . LYS A 1 108 ? -3.995 -0.444 -12.117 1.00 95.75 108 LYS A CA 1
ATOM 804 C C . LYS A 1 108 ? -4.702 0.339 -11.015 1.00 95.75 108 LYS A C 1
ATOM 806 O O . LYS A 1 108 ? -4.806 1.566 -11.062 1.00 95.75 108 LYS A O 1
ATOM 811 N N . HIS A 1 109 ? -5.150 -0.369 -9.984 1.00 96.81 109 HIS A N 1
ATOM 812 C CA . HIS A 1 109 ? -5.529 0.264 -8.719 1.00 96.81 109 HIS A CA 1
ATOM 813 C C . HIS A 1 109 ? -4.260 0.658 -7.947 1.00 96.81 109 HIS A C 1
ATOM 815 O O . HIS A 1 109 ? -3.228 -0.001 -8.068 1.00 96.81 109 HIS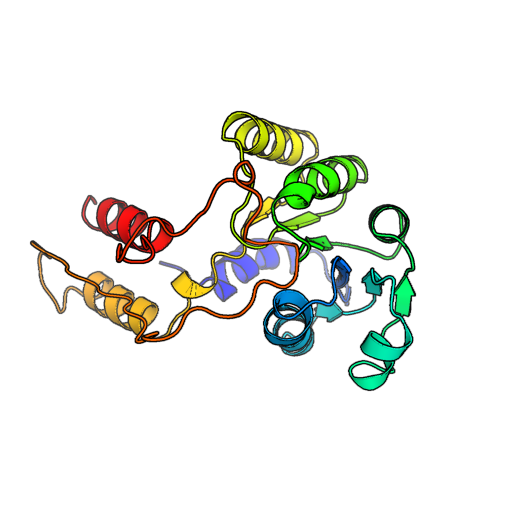 A O 1
ATOM 821 N N . VAL A 1 110 ? -4.311 1.728 -7.154 1.00 96.56 110 VAL A N 1
ATOM 822 C CA . VAL A 1 110 ? -3.119 2.275 -6.491 1.00 96.56 110 VAL A CA 1
ATOM 823 C C . VAL A 1 110 ? -3.356 2.486 -5.001 1.00 96.56 110 VAL A C 1
ATOM 825 O O . VAL A 1 110 ? -4.289 3.176 -4.590 1.00 96.56 110 VAL A O 1
ATOM 828 N N . VAL A 1 111 ? -2.451 1.948 -4.186 1.00 96.25 111 VAL A N 1
ATOM 829 C CA . VAL A 1 111 ? -2.314 2.286 -2.766 1.00 96.25 111 VAL A CA 1
ATOM 830 C C . VAL A 1 111 ? -0.958 2.947 -2.553 1.00 96.25 111 VAL A C 1
ATOM 832 O O . VAL A 1 111 ? 0.068 2.374 -2.903 1.00 96.25 111 VAL A O 1
ATOM 835 N N . VAL A 1 112 ? -0.932 4.136 -1.958 1.00 93.31 112 VAL A N 1
ATOM 836 C CA . VAL A 1 112 ? 0.303 4.896 -1.716 1.00 93.31 112 VAL A CA 1
ATOM 837 C C . VAL A 1 112 ? 0.552 5.033 -0.218 1.00 93.31 112 VAL A C 1
ATOM 839 O O . VAL A 1 112 ? -0.357 5.387 0.538 1.00 93.31 112 VAL A O 1
ATOM 842 N N . ASP A 1 113 ? 1.779 4.770 0.233 1.00 89.06 113 ASP A N 1
ATOM 843 C CA . ASP A 1 113 ? 2.176 5.056 1.609 1.00 89.06 113 ASP A CA 1
ATOM 844 C C . ASP A 1 113 ? 2.177 6.572 1.875 1.00 89.06 113 ASP A C 1
ATOM 846 O O . ASP A 1 113 ? 2.297 7.418 0.991 1.00 89.06 113 ASP A O 1
ATOM 850 N N . LYS A 1 114 ? 2.026 6.948 3.139 1.00 85.25 114 LYS A N 1
ATOM 851 C CA . LYS A 1 114 ? 2.090 8.344 3.570 1.00 85.25 114 LYS A CA 1
ATOM 852 C C . LYS A 1 114 ? 3.535 8.872 3.553 1.00 85.25 114 LYS A C 1
ATOM 854 O O . LYS A 1 114 ? 4.446 8.149 3.977 1.00 85.25 114 LYS A O 1
ATOM 859 N N . PRO A 1 115 ? 3.754 10.164 3.243 1.00 87.81 115 PRO A N 1
ATOM 860 C CA . PRO A 1 115 ? 2.785 11.144 2.739 1.00 87.81 115 PRO A CA 1
ATOM 861 C C . PRO A 1 115 ? 2.392 10.860 1.283 1.00 87.81 115 PRO A C 1
ATOM 863 O O . PRO A 1 115 ? 3.222 10.396 0.514 1.00 87.81 115 PRO A O 1
ATOM 866 N N . PHE A 1 116 ? 1.142 11.156 0.915 1.00 88.00 116 PHE A N 1
ATOM 867 C CA . PHE A 1 116 ? 0.597 10.823 -0.406 1.00 88.00 116 PHE A CA 1
ATOM 868 C C . PHE A 1 116 ? 1.412 11.435 -1.558 1.00 88.00 116 PHE A C 1
ATOM 870 O O . PHE A 1 116 ? 1.882 10.715 -2.433 1.00 88.00 116 PHE A O 1
ATOM 877 N N . THR A 1 117 ? 1.645 12.744 -1.503 1.00 88.94 117 THR A N 1
ATOM 878 C CA . THR A 1 117 ? 2.517 13.507 -2.407 1.00 88.94 117 THR A CA 1
ATOM 879 C C . THR A 1 117 ? 3.253 14.582 -1.601 1.00 88.94 117 THR A C 1
ATOM 881 O O . THR A 1 117 ? 2.932 14.820 -0.429 1.00 88.94 117 THR A O 1
ATOM 884 N N . LEU A 1 118 ? 4.260 15.220 -2.204 1.00 87.62 118 LEU A N 1
ATOM 885 C CA . LEU A 1 118 ? 4.928 16.388 -1.610 1.00 87.62 118 LEU A CA 1
ATOM 886 C C . LEU A 1 118 ? 4.237 17.707 -1.980 1.00 87.62 118 LEU A C 1
ATOM 888 O O . LEU A 1 118 ? 4.453 18.711 -1.303 1.00 87.62 118 LEU A O 1
ATOM 892 N N . ASP A 1 119 ? 3.396 17.684 -3.014 1.00 90.75 119 ASP A N 1
ATOM 893 C CA . ASP A 1 119 ? 2.690 18.837 -3.553 1.00 90.75 119 ASP A CA 1
ATOM 894 C C . ASP A 1 119 ? 1.169 18.585 -3.641 1.00 90.75 119 ASP A C 1
ATOM 896 O O . ASP A 1 119 ? 0.707 17.487 -3.967 1.00 90.75 119 ASP A O 1
ATOM 900 N N . MET A 1 120 ? 0.366 19.602 -3.309 1.00 92.31 120 MET A N 1
ATOM 901 C CA . MET A 1 120 ? -1.098 19.482 -3.281 1.00 92.31 120 MET A CA 1
ATOM 902 C C . MET A 1 120 ? -1.712 19.414 -4.684 1.00 92.31 120 MET A C 1
ATOM 904 O O . MET A 1 120 ? -2.733 18.749 -4.864 1.00 92.31 120 MET A O 1
ATOM 908 N N . GLN A 1 121 ? -1.121 20.099 -5.660 1.00 94.69 121 GLN A N 1
ATOM 909 C CA . GLN A 1 121 ? -1.566 20.063 -7.047 1.00 94.69 121 GLN A CA 1
ATOM 910 C C . GLN A 1 121 ? -1.366 18.653 -7.619 1.00 94.69 121 GLN A C 1
ATOM 912 O O . GLN A 1 121 ? -2.315 18.090 -8.163 1.00 94.69 121 GLN A O 1
ATOM 917 N N . GLU A 1 122 ? -0.217 18.017 -7.362 1.00 93.69 122 GLU A N 1
ATOM 918 C CA . GLU A 1 122 ? 0.014 16.609 -7.728 1.00 93.69 122 GLU A CA 1
ATOM 919 C C . GLU A 1 122 ? -1.043 15.671 -7.127 1.00 93.69 122 GLU A C 1
ATOM 921 O O . GLU A 1 122 ? -1.549 14.779 -7.810 1.00 93.69 122 GLU A O 1
ATOM 926 N N . ALA A 1 123 ? -1.414 15.875 -5.857 1.00 94.12 123 ALA A N 1
ATOM 927 C CA . ALA A 1 123 ? -2.448 15.065 -5.214 1.00 94.12 123 ALA A CA 1
ATOM 928 C C . ALA A 1 123 ? -3.804 15.200 -5.923 1.00 94.12 123 ALA A C 1
ATOM 930 O O . ALA A 1 123 ? -4.472 14.194 -6.161 1.00 94.12 123 ALA A O 1
ATOM 931 N N . ARG A 1 124 ? -4.210 16.429 -6.267 1.00 96.44 124 ARG A N 1
ATOM 932 C CA . ARG A 1 124 ? -5.480 16.696 -6.964 1.00 96.44 124 ARG A CA 1
ATOM 933 C C . ARG A 1 124 ? -5.503 16.070 -8.351 1.00 96.44 124 ARG A C 1
ATOM 935 O O . ARG A 1 124 ? -6.502 15.465 -8.723 1.00 96.44 124 ARG A O 1
ATOM 942 N N . GLU A 1 125 ? -4.404 16.175 -9.086 1.00 97.38 125 GLU A N 1
ATOM 943 C CA . GLU A 1 125 ? -4.280 15.583 -10.418 1.00 97.38 125 GLU A CA 1
ATOM 944 C C . GLU A 1 125 ? -4.362 14.059 -10.389 1.00 97.38 125 GLU A C 1
ATOM 946 O O . GLU A 1 125 ? -5.002 13.468 -11.253 1.00 97.38 125 GLU A O 1
ATOM 951 N N . LEU A 1 126 ? -3.751 13.412 -9.395 1.00 97.25 126 LEU A N 1
ATOM 952 C CA . LEU A 1 126 ? -3.845 11.960 -9.241 1.00 97.25 126 LEU A CA 1
ATOM 953 C C . LEU A 1 126 ? -5.264 11.508 -8.887 1.00 97.25 126 LEU A C 1
ATOM 955 O O . LEU A 1 126 ? -5.703 10.478 -9.389 1.00 97.25 126 LEU A O 1
ATOM 959 N N . ILE A 1 127 ? -5.983 12.271 -8.055 1.00 97.25 127 ILE A N 1
ATOM 960 C CA . ILE A 1 127 ? -7.390 11.992 -7.730 1.00 97.25 127 ILE A CA 1
ATOM 961 C C . ILE A 1 127 ? -8.250 12.087 -8.993 1.00 97.25 127 ILE A C 1
ATOM 963 O O . ILE A 1 127 ? -8.944 11.128 -9.319 1.00 97.25 127 ILE A O 1
ATOM 967 N N . ALA A 1 128 ? -8.137 13.188 -9.740 1.00 97.94 128 ALA A N 1
ATOM 968 C CA . ALA A 1 128 ? -8.874 13.373 -10.989 1.00 97.94 128 ALA A CA 1
ATOM 969 C C . ALA A 1 128 ? -8.537 12.281 -12.020 1.00 97.94 128 ALA A C 1
ATOM 971 O O . ALA A 1 128 ? -9.428 11.747 -12.674 1.00 97.94 128 ALA A O 1
ATOM 972 N N . LEU A 1 129 ? -7.262 11.893 -12.124 1.00 97.88 129 LEU A N 1
ATOM 973 C CA . LEU A 1 129 ? -6.834 10.809 -13.007 1.00 97.88 129 LEU A CA 1
ATOM 974 C C . LEU A 1 129 ? -7.426 9.457 -12.590 1.00 97.88 129 LEU A C 1
ATOM 976 O O . LEU A 1 129 ? -7.828 8.673 -13.444 1.00 97.88 129 LEU A O 1
ATOM 980 N N . ALA A 1 130 ? -7.475 9.159 -11.292 1.00 96.00 130 ALA A N 1
ATOM 981 C CA . ALA A 1 130 ? -8.067 7.920 -10.801 1.00 96.00 130 ALA A CA 1
ATOM 982 C C . ALA A 1 130 ? -9.567 7.847 -11.127 1.00 96.00 130 ALA A C 1
ATOM 984 O O . ALA A 1 130 ? -10.041 6.803 -11.575 1.00 96.00 130 ALA A O 1
ATOM 985 N N . GLU A 1 131 ? -10.284 8.963 -10.980 1.00 96.69 131 GLU A N 1
ATOM 986 C CA . GLU A 1 131 ? -11.689 9.089 -11.384 1.00 96.69 131 GLU A CA 1
ATOM 987 C C . GLU A 1 131 ? -11.861 8.899 -12.899 1.00 96.69 131 GLU A C 1
ATOM 989 O O . GLU A 1 131 ? -12.675 8.076 -13.318 1.00 96.69 131 GLU A O 1
ATOM 994 N N . GLU A 1 132 ? -11.045 9.573 -13.719 1.00 98.00 132 GLU A N 1
ATOM 995 C CA . GLU A 1 132 ? -11.053 9.447 -15.185 1.00 98.00 132 GLU A CA 1
ATOM 996 C C . GLU A 1 132 ? -10.815 7.999 -15.637 1.00 98.00 132 GLU A C 1
ATOM 998 O O . GLU A 1 132 ? -11.517 7.483 -16.506 1.00 98.00 132 GLU A O 1
ATOM 1003 N N . LYS A 1 133 ? -9.834 7.316 -15.035 1.00 96.56 133 LYS A N 1
ATOM 1004 C CA . LYS A 1 133 ? -9.487 5.926 -15.366 1.00 96.56 133 LYS A CA 1
ATOM 1005 C C . LYS A 1 133 ? -10.408 4.895 -14.716 1.00 96.56 133 LYS A C 1
ATOM 1007 O O . LYS A 1 133 ? -10.210 3.700 -14.942 1.00 96.56 133 LYS A O 1
ATOM 1012 N N . GLN A 1 134 ? -11.378 5.332 -13.909 1.00 96.56 134 GLN A N 1
ATOM 1013 C CA . GLN A 1 134 ? -12.249 4.473 -13.104 1.00 96.56 134 GLN A CA 1
ATOM 1014 C C . GLN A 1 134 ? -11.444 3.480 -12.249 1.00 96.56 134 GLN A C 1
ATOM 1016 O O . GLN A 1 134 ? -11.765 2.293 -12.145 1.00 96.56 134 GLN A O 1
ATOM 1021 N N . ARG A 1 135 ? -10.353 3.965 -11.646 1.00 96.56 135 ARG A N 1
ATOM 1022 C CA . ARG A 1 135 ? -9.483 3.190 -10.758 1.00 96.56 135 ARG A CA 1
ATOM 1023 C C . ARG A 1 135 ? -9.547 3.702 -9.336 1.00 96.56 135 ARG A C 1
ATOM 1025 O O . ARG A 1 135 ? -9.809 4.865 -9.058 1.00 96.56 135 ARG A O 1
ATOM 1032 N N . LEU A 1 136 ? -9.283 2.781 -8.416 1.00 95.38 136 LEU A N 1
ATOM 1033 C CA . LEU A 1 136 ? -9.203 3.100 -6.997 1.00 95.38 136 LEU A CA 1
ATOM 1034 C C . LEU A 1 136 ? -7.826 3.677 -6.702 1.00 95.38 136 LEU A C 1
ATOM 1036 O O . LEU A 1 136 ? -6.812 3.088 -7.075 1.00 95.38 136 LEU A O 1
ATOM 1040 N N . LEU A 1 137 ? -7.820 4.788 -5.979 1.00 94.19 137 LEU A N 1
ATOM 1041 C CA . LEU A 1 137 ? -6.632 5.432 -5.453 1.00 94.19 137 LEU A CA 1
ATOM 1042 C C . LEU A 1 137 ? -6.823 5.630 -3.952 1.00 94.19 137 LEU A C 1
ATOM 1044 O O . LEU A 1 137 ? -7.771 6.280 -3.516 1.00 94.19 137 LEU A O 1
ATOM 1048 N N . SER A 1 138 ? -5.930 5.050 -3.158 1.00 93.56 138 SER A N 1
ATOM 1049 C CA . SER A 1 138 ? -6.006 5.097 -1.702 1.00 93.56 138 SER A CA 1
ATOM 1050 C C . SER A 1 138 ? -4.665 5.459 -1.083 1.00 93.56 138 SER A C 1
ATOM 1052 O O . SER A 1 138 ? -3.601 5.098 -1.583 1.00 93.56 138 SER A O 1
ATOM 1054 N N . VAL A 1 139 ? -4.720 6.157 0.047 1.00 91.44 139 VAL A N 1
ATOM 1055 C CA . VAL A 1 139 ? -3.553 6.460 0.875 1.00 91.44 139 VAL A CA 1
ATOM 1056 C C . VAL A 1 139 ? -3.584 5.545 2.087 1.00 91.44 139 VAL A C 1
ATOM 1058 O O . VAL A 1 139 ? -4.620 5.414 2.744 1.00 91.44 139 VAL A O 1
ATOM 1061 N N . PHE A 1 140 ? -2.446 4.943 2.427 1.00 88.50 140 PHE A N 1
ATOM 1062 C CA . PHE A 1 140 ? -2.323 4.009 3.543 1.00 88.50 140 PHE A CA 1
ATOM 1063 C C . PHE A 1 140 ? -2.347 4.719 4.914 1.00 88.50 140 PHE A C 1
ATOM 1065 O O . PHE A 1 140 ? -1.369 4.763 5.659 1.00 88.50 140 PHE A O 1
ATOM 1072 N N . HIS A 1 141 ? -3.496 5.302 5.269 1.00 83.81 141 HIS A N 1
ATOM 1073 C CA . HIS A 1 141 ? -3.758 5.957 6.555 1.00 83.81 141 HIS A CA 1
ATOM 1074 C C . HIS A 1 141 ? -4.098 4.952 7.667 1.00 83.81 141 HIS A C 1
ATOM 1076 O O . HIS A 1 141 ? -5.125 5.071 8.337 1.00 83.81 141 HIS A O 1
ATOM 1082 N N . ASN A 1 142 ? -3.220 3.971 7.878 1.00 83.88 142 ASN A N 1
ATOM 1083 C CA . ASN A 1 142 ? -3.448 2.803 8.734 1.00 83.88 142 ASN A CA 1
ATOM 1084 C C . ASN A 1 142 ? -3.863 3.128 10.187 1.00 83.88 142 ASN A C 1
ATOM 1086 O O . ASN A 1 142 ? -4.567 2.342 10.806 1.00 83.88 142 ASN A O 1
ATOM 1090 N N . ARG A 1 143 ? -3.512 4.304 10.720 1.00 84.75 143 ARG A N 1
ATOM 1091 C CA . ARG A 1 143 ? -3.851 4.681 12.107 1.00 84.75 143 ARG A CA 1
ATOM 1092 C C . ARG A 1 143 ? -5.343 4.895 12.372 1.00 84.75 143 ARG A C 1
ATOM 1094 O O . ARG A 1 143 ? -5.758 4.924 13.520 1.00 84.75 143 ARG A O 1
ATOM 1101 N N . ARG A 1 144 ? -6.174 5.021 11.328 1.00 82.62 144 ARG A N 1
ATOM 1102 C CA . ARG A 1 144 ? -7.648 5.032 11.473 1.00 82.62 144 ARG A CA 1
ATOM 1103 C C . ARG A 1 144 ? -8.206 3.695 11.978 1.00 82.62 144 ARG A C 1
ATOM 1105 O O . ARG A 1 144 ? -9.391 3.611 12.290 1.00 82.62 144 ARG A O 1
ATOM 1112 N N . TRP A 1 145 ? -7.360 2.671 12.014 1.00 84.12 145 TRP A N 1
ATOM 1113 C CA . TRP A 1 145 ? -7.670 1.310 12.426 1.00 84.12 145 TRP A CA 1
ATOM 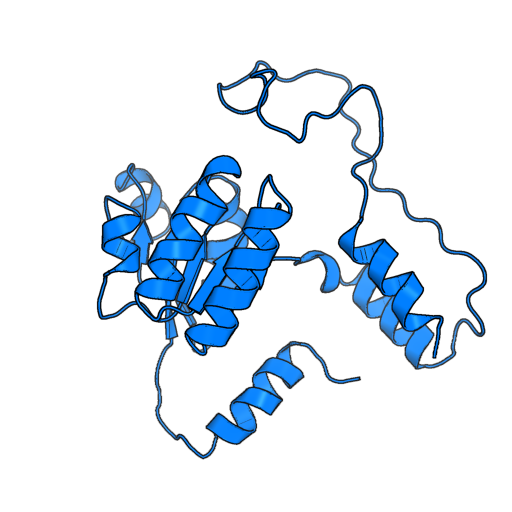1114 C C . TRP A 1 145 ? -6.934 0.886 13.697 1.00 84.12 145 TRP A C 1
ATOM 1116 O O . TRP A 1 145 ? -7.026 -0.278 14.081 1.00 84.12 145 TRP A O 1
ATOM 1126 N N . ASP A 1 146 ? -6.221 1.809 14.348 1.00 87.94 146 ASP A N 1
ATOM 1127 C CA . ASP A 1 146 ? -5.630 1.542 15.654 1.00 87.94 146 ASP A CA 1
ATOM 1128 C C . ASP A 1 146 ? -6.777 1.294 16.665 1.00 87.94 146 ASP A C 1
ATOM 1130 O O . ASP A 1 146 ? -7.864 1.880 16.572 1.00 87.94 146 ASP A O 1
ATOM 1134 N N . SER A 1 147 ? -6.580 0.352 17.590 1.00 90.38 147 SER A N 1
ATOM 1135 C CA . SER A 1 147 ? -7.641 -0.117 18.495 1.00 90.38 147 SER A CA 1
ATOM 1136 C C . SER A 1 147 ? -8.161 0.982 19.422 1.00 90.38 147 SER A C 1
ATOM 1138 O O . SER A 1 147 ? -9.351 1.011 19.729 1.00 90.38 147 SER A O 1
ATOM 1140 N N . ASP A 1 148 ? -7.291 1.908 19.821 1.00 90.44 148 ASP A N 1
ATOM 1141 C CA . ASP A 1 148 ? -7.644 3.112 20.570 1.00 90.44 148 ASP A CA 1
ATOM 1142 C C . ASP A 1 148 ? -8.627 3.991 19.783 1.00 90.44 148 ASP A C 1
ATOM 1144 O O . ASP A 1 148 ? -9.662 4.403 20.308 1.00 90.44 148 ASP A O 1
ATOM 1148 N N . TYR A 1 149 ? -8.364 4.206 18.496 1.00 88.75 149 TYR A N 1
ATOM 1149 C CA . TYR A 1 149 ? -9.206 4.997 17.614 1.00 88.75 149 TYR A CA 1
ATOM 1150 C C . TYR A 1 149 ? -10.567 4.343 17.382 1.00 88.75 149 TYR A C 1
ATOM 1152 O O . TYR A 1 149 ? -11.603 5.006 17.467 1.00 88.75 149 TYR A O 1
ATOM 1160 N N . LEU A 1 150 ? -10.577 3.034 17.116 1.00 92.38 150 LEU A N 1
ATOM 1161 C CA . LEU A 1 150 ? -11.812 2.273 16.928 1.00 92.38 150 LEU A CA 1
ATOM 1162 C C . LEU A 1 150 ? -12.652 2.233 18.211 1.00 92.38 150 LEU A C 1
ATOM 1164 O O . LEU A 1 150 ? -13.869 2.398 18.135 1.00 92.38 150 LEU A O 1
ATOM 1168 N N . GLY A 1 151 ? -12.012 2.093 19.374 1.00 93.50 151 GLY A N 1
ATOM 1169 C CA . GLY A 1 151 ? -12.678 2.143 20.674 1.00 93.50 151 GLY A CA 1
ATOM 1170 C C . GLY A 1 151 ? -13.308 3.507 20.950 1.00 93.50 151 GLY A C 1
ATOM 1171 O O . GLY A 1 151 ? -14.500 3.585 21.241 1.00 93.50 151 GLY A O 1
ATOM 1172 N N . ILE A 1 152 ? -12.552 4.597 20.774 1.00 92.19 152 ILE A N 1
ATOM 1173 C CA . ILE A 1 152 ? -13.077 5.962 20.947 1.00 92.19 152 ILE A CA 1
ATOM 1174 C C . ILE A 1 152 ? -14.249 6.209 19.993 1.00 92.19 152 ILE A C 1
ATOM 1176 O O . ILE A 1 152 ? -15.294 6.709 20.408 1.00 92.19 152 ILE A O 1
ATOM 1180 N N . ARG A 1 153 ? -14.109 5.817 18.722 1.00 90.56 153 ARG A N 1
ATOM 1181 C CA . ARG A 1 153 ? -15.180 5.931 17.730 1.00 90.56 153 ARG A CA 1
ATOM 1182 C C . ARG A 1 153 ? -16.437 5.186 18.173 1.00 90.56 153 ARG A C 1
ATOM 1184 O O . ARG A 1 153 ? -17.520 5.756 18.109 1.00 90.56 153 ARG A O 1
ATOM 1191 N N . GLN A 1 154 ? -16.299 3.945 18.635 1.00 94.81 154 GLN A N 1
ATOM 1192 C CA . GLN A 1 154 ? -17.426 3.152 19.116 1.00 94.81 154 GLN A CA 1
ATOM 1193 C C . GLN A 1 154 ? -18.132 3.832 20.297 1.00 94.81 154 GLN A C 1
ATOM 1195 O O . GLN A 1 154 ? -19.357 3.913 20.303 1.00 94.81 154 GLN A O 1
ATOM 1200 N N . MET A 1 155 ? -17.383 4.370 21.264 1.00 94.62 155 MET A N 1
ATOM 1201 C CA . MET A 1 155 ? -17.960 5.064 22.423 1.00 94.62 155 MET A CA 1
ATOM 1202 C C . MET A 1 155 ? -18.693 6.357 22.038 1.00 94.62 155 MET A C 1
ATOM 1204 O O . MET A 1 155 ? -19.707 6.687 22.652 1.00 94.62 155 MET A O 1
ATOM 1208 N N . ILE A 1 156 ? -18.207 7.078 21.021 1.00 93.25 156 ILE A N 1
ATOM 1209 C CA . ILE A 1 156 ? -18.893 8.253 20.466 1.00 93.25 156 ILE A CA 1
ATOM 1210 C C . ILE A 1 156 ? -20.182 7.830 19.755 1.00 93.25 156 ILE A C 1
ATOM 1212 O O . ILE A 1 156 ? -21.237 8.390 20.037 1.00 93.25 156 ILE A O 1
ATOM 1216 N N . GLU A 1 157 ? -20.121 6.826 18.874 1.00 93.69 157 GLU A N 1
ATOM 1217 C CA . GLU A 1 157 ? -21.291 6.330 18.128 1.00 93.69 157 GLU A CA 1
ATOM 1218 C C . GLU A 1 157 ? -22.389 5.782 19.062 1.00 93.69 157 GLU A C 1
ATOM 1220 O O . GLU A 1 157 ? -23.572 5.898 18.756 1.00 93.69 157 GLU A O 1
ATOM 1225 N N . GLN A 1 158 ? -22.011 5.224 20.215 1.00 96.19 158 GLN A N 1
ATOM 1226 C CA . GLN A 1 158 ? -22.937 4.744 21.248 1.00 96.19 158 GLN A CA 1
ATOM 1227 C C . GLN A 1 158 ? -23.488 5.856 22.157 1.00 96.19 158 GLN A C 1
ATOM 1229 O O . GLN A 1 158 ? -24.357 5.592 22.983 1.00 96.19 158 GLN A O 1
ATOM 1234 N N . GLY A 1 159 ? -22.984 7.088 22.045 1.00 94.81 159 GLY A N 1
ATOM 1235 C CA . GLY A 1 159 ? -23.366 8.200 22.917 1.00 94.81 159 GLY A CA 1
ATOM 1236 C C . GLY A 1 159 ? -22.823 8.104 24.348 1.00 94.81 159 GLY A C 1
ATOM 1237 O O . GLY A 1 159 ? -23.172 8.935 25.184 1.00 94.81 159 GLY A O 1
ATOM 1238 N N . THR A 1 160 ? -21.940 7.145 24.642 1.00 95.75 160 THR A N 1
ATOM 1239 C CA . THR A 1 160 ? -21.394 6.878 25.985 1.00 95.75 160 THR A CA 1
ATOM 1240 C C . THR A 1 160 ? -20.662 8.084 26.577 1.00 95.75 160 THR A C 1
ATOM 1242 O O . THR A 1 160 ? -20.681 8.293 27.787 1.00 95.75 160 THR A O 1
ATOM 1245 N N . LEU A 1 161 ? -20.019 8.893 25.729 1.00 91.62 161 LEU A N 1
ATOM 1246 C CA . LEU A 1 161 ? -19.265 10.085 26.138 1.00 91.62 161 LEU A CA 1
ATOM 1247 C C . LEU A 1 161 ? -20.116 11.367 26.164 1.00 91.62 161 LEU A C 1
ATOM 1249 O O . LEU A 1 161 ? -19.611 12.430 26.528 1.00 91.62 161 LEU A O 1
ATOM 1253 N N . GLY A 1 162 ? -21.388 11.295 25.753 1.00 93.00 162 GLY A N 1
ATOM 1254 C CA . GLY A 1 162 ? -22.214 12.473 25.501 1.00 93.00 162 GLY A CA 1
ATOM 1255 C C . GLY A 1 162 ? -21.626 13.379 24.410 1.00 93.00 162 GLY A C 1
ATOM 1256 O O . GLY A 1 162 ? -20.936 12.929 23.494 1.00 93.00 162 GLY A O 1
ATOM 1257 N N . ALA A 1 163 ? -21.902 14.683 24.495 1.00 92.94 163 ALA A N 1
ATOM 1258 C CA . ALA A 1 163 ? -21.379 15.658 23.542 1.00 92.94 163 ALA A CA 1
ATOM 1259 C C . ALA A 1 163 ? -19.902 15.979 23.830 1.00 92.94 163 ALA A C 1
ATOM 1261 O O . ALA A 1 163 ? -19.593 16.729 24.758 1.00 92.94 163 ALA A O 1
ATOM 1262 N N . VAL A 1 164 ? -18.995 15.463 22.998 1.00 92.00 164 VAL A N 1
ATOM 1263 C CA . VAL A 1 164 ? -17.556 15.754 23.085 1.00 92.00 164 VAL A CA 1
ATOM 1264 C C . VAL A 1 164 ? -17.313 17.252 22.865 1.00 92.00 164 VAL A C 1
ATOM 1266 O O . VAL A 1 164 ? -17.634 17.795 21.810 1.00 92.00 164 VAL A O 1
ATOM 1269 N N . LYS A 1 165 ? -16.744 17.934 23.866 1.00 94.00 165 LYS A N 1
ATOM 1270 C CA . LYS A 1 165 ? -16.411 19.372 23.790 1.00 94.00 165 LYS A CA 1
ATOM 1271 C C . LYS A 1 165 ? -14.942 19.640 23.485 1.00 94.00 165 LYS A C 1
ATOM 1273 O O . LYS A 1 165 ? -14.619 20.667 22.898 1.00 94.00 165 LYS A O 1
ATOM 1278 N N . HIS A 1 166 ? -14.060 18.735 23.896 1.00 93.50 166 HIS A N 1
ATOM 1279 C CA . HIS A 1 166 ? -12.619 18.884 23.758 1.00 93.50 166 HIS A CA 1
ATOM 1280 C C . HIS A 1 166 ? -11.959 17.510 23.620 1.00 93.50 166 HIS A C 1
ATOM 1282 O O . HIS A 1 166 ? -12.402 16.545 24.241 1.00 93.50 166 HIS A O 1
ATOM 1288 N N . PHE A 1 167 ? -10.909 17.434 22.804 1.00 90.19 167 PHE A N 1
ATOM 1289 C CA . PHE A 1 167 ? -10.108 16.233 22.597 1.00 90.19 167 PHE A CA 1
ATOM 1290 C C . PHE A 1 167 ? -8.636 16.626 22.482 1.00 90.19 167 PHE A C 1
ATOM 1292 O O . PHE A 1 167 ? -8.285 17.490 21.676 1.00 90.19 167 PHE A O 1
ATOM 1299 N N . GLU A 1 168 ? -7.786 15.962 23.259 1.00 93.56 168 GLU A N 1
ATOM 1300 C CA . GLU A 1 168 ? -6.340 16.160 23.272 1.00 93.56 168 GLU A CA 1
ATOM 1301 C C . GLU A 1 168 ? -5.638 14.824 22.998 1.00 93.56 168 GLU A C 1
ATOM 1303 O O . GLU A 1 168 ? -6.023 13.783 23.530 1.00 93.56 168 GLU A O 1
ATOM 1308 N N . SER A 1 169 ? -4.620 14.836 22.134 1.00 88.44 169 SER A N 1
ATOM 1309 C CA . SER A 1 169 ? -3.877 13.637 21.739 1.00 88.44 169 SER A CA 1
ATOM 1310 C C . SER A 1 169 ? -2.414 13.972 21.487 1.00 88.44 169 SER A C 1
ATOM 1312 O O . SER A 1 169 ? -2.102 14.872 20.704 1.00 88.44 169 SER A O 1
ATOM 1314 N N . HIS A 1 170 ? -1.527 13.209 22.125 1.00 88.31 170 HIS A N 1
ATOM 1315 C CA . HIS A 1 170 ? -0.079 13.376 22.039 1.00 88.31 170 HIS A CA 1
ATOM 1316 C C . HIS A 1 170 ? 0.578 12.129 21.452 1.00 88.31 170 HIS A C 1
ATOM 1318 O O . HIS A 1 170 ? 0.241 10.999 21.801 1.00 88.31 170 HIS A O 1
ATOM 1324 N N . PHE A 1 171 ? 1.532 12.342 20.544 1.00 84.12 171 PHE A N 1
ATOM 1325 C CA . PHE A 1 171 ? 2.344 11.289 19.929 1.00 84.12 171 PHE A CA 1
ATOM 1326 C C . PHE A 1 171 ? 3.821 11.631 20.074 1.00 84.12 171 PHE A C 1
ATOM 1328 O O . PHE A 1 171 ? 4.514 11.962 19.103 1.00 84.12 171 PHE A O 1
ATOM 1335 N N . ASP A 1 172 ? 4.290 11.545 21.310 1.00 87.38 172 ASP A N 1
ATOM 1336 C CA . ASP A 1 172 ? 5.646 11.924 21.660 1.00 87.38 172 ASP A CA 1
ATOM 1337 C C . ASP A 1 172 ? 6.642 10.806 21.377 1.00 87.38 172 ASP A C 1
ATOM 1339 O O . ASP A 1 172 ? 6.354 9.609 21.451 1.00 87.38 172 ASP A O 1
ATOM 1343 N N . ARG A 1 173 ? 7.859 11.211 21.018 1.00 82.94 173 ARG A N 1
ATOM 1344 C CA . ARG A 1 173 ? 8.990 10.297 20.873 1.00 82.94 173 ARG A CA 1
ATOM 1345 C C . ARG A 1 173 ? 10.135 10.797 21.724 1.00 82.94 173 ARG A C 1
ATOM 1347 O O . ARG A 1 173 ? 10.695 11.852 21.439 1.00 82.94 173 ARG A O 1
ATOM 1354 N N . PHE A 1 174 ? 10.548 9.989 22.692 1.00 88.19 174 PHE A N 1
ATOM 1355 C CA . PHE A 1 174 ? 11.789 10.232 23.409 1.00 88.19 174 PHE A CA 1
ATOM 1356 C C . PHE A 1 174 ? 12.981 9.851 22.519 1.00 88.19 174 PHE A C 1
ATOM 1358 O O . PHE A 1 174 ? 13.242 8.674 22.266 1.00 88.19 174 PHE A O 1
ATOM 1365 N N . ARG A 1 175 ? 13.662 10.860 21.966 1.00 82.62 175 ARG A N 1
ATOM 1366 C CA . ARG A 1 175 ? 14.876 10.705 21.148 1.00 82.62 175 ARG A CA 1
ATOM 1367 C C . ARG A 1 175 ? 15.913 11.755 21.548 1.00 82.62 175 ARG A C 1
ATOM 1369 O O . ARG A 1 175 ? 16.009 12.777 20.872 1.00 82.62 175 ARG A O 1
ATOM 1376 N N . PRO A 1 176 ? 16.657 11.524 22.642 1.00 87.31 176 PRO A N 1
ATOM 1377 C CA . PRO A 1 176 ? 17.647 12.481 23.132 1.00 87.31 176 PRO A CA 1
ATOM 1378 C C . PRO A 1 176 ? 18.851 12.624 22.186 1.00 87.31 176 PRO A C 1
ATOM 1380 O O . PRO A 1 176 ? 19.502 13.663 22.180 1.00 87.31 176 PRO A O 1
ATOM 1383 N N . GLU A 1 177 ? 19.113 11.620 21.344 1.00 88.06 177 GLU A N 1
ATOM 1384 C CA . GLU A 1 177 ? 20.241 11.598 20.411 1.00 88.06 177 GLU A CA 1
ATOM 1385 C C . GLU A 1 177 ? 19.791 11.658 18.943 1.00 88.06 177 GLU A C 1
ATOM 1387 O O . GLU A 1 177 ? 18.821 11.014 18.521 1.00 88.06 177 GLU A O 1
ATOM 1392 N N . VAL A 1 178 ? 20.536 12.413 18.130 1.00 80.38 178 VAL A N 1
ATOM 1393 C CA . VAL A 1 178 ? 20.313 12.531 16.683 1.00 80.38 178 VAL A CA 1
ATOM 1394 C C . VAL A 1 178 ? 21.046 11.394 15.962 1.00 80.38 178 VAL A C 1
ATOM 1396 O O . VAL A 1 178 ? 22.258 11.253 16.087 1.00 80.38 178 VAL A O 1
ATOM 1399 N N . ARG A 1 179 ? 20.333 10.586 15.164 1.00 65.19 179 ARG A N 1
ATOM 1400 C CA . ARG A 1 179 ? 20.963 9.536 14.338 1.00 65.19 179 ARG A CA 1
ATOM 1401 C C . ARG A 1 179 ? 21.870 10.140 13.259 1.00 65.19 179 ARG A C 1
ATOM 1403 O O . ARG A 1 179 ? 21.440 11.044 12.544 1.00 65.19 179 ARG A O 1
ATOM 1410 N N . ALA A 1 180 ? 23.054 9.553 13.063 1.00 51.16 180 ALA A N 1
ATOM 1411 C CA . ALA A 1 180 ? 23.905 9.820 11.903 1.00 51.16 180 ALA A CA 1
ATOM 1412 C C . ALA A 1 180 ? 23.132 9.532 10.598 1.00 51.16 180 ALA A C 1
ATOM 1414 O O . ALA A 1 180 ? 22.492 8.488 10.443 1.00 51.16 180 ALA A O 1
ATOM 1415 N N . ALA A 1 181 ? 23.112 10.502 9.686 1.00 49.81 181 ALA A N 1
ATOM 1416 C CA . ALA A 1 181 ? 22.214 10.505 8.541 1.00 49.81 181 ALA A CA 1
ATOM 1417 C C . ALA A 1 181 ? 22.657 9.526 7.438 1.00 49.81 181 ALA A C 1
ATOM 1419 O O . ALA A 1 181 ? 23.608 9.782 6.709 1.00 49.81 181 ALA A O 1
ATOM 1420 N N . GLY A 1 182 ? 21.894 8.451 7.234 1.00 39.72 182 GLY A N 1
ATOM 1421 C CA . GLY A 1 182 ? 21.891 7.708 5.972 1.00 39.72 182 GLY A CA 1
ATOM 1422 C C . GLY A 1 182 ? 21.094 8.467 4.902 1.00 39.72 182 GLY A C 1
ATOM 1423 O O . GLY A 1 182 ? 19.875 8.324 4.838 1.00 39.72 182 GLY A O 1
ATOM 1424 N N . ALA A 1 183 ? 21.783 9.318 4.136 1.00 39.00 183 ALA A N 1
ATOM 1425 C CA . ALA A 1 183 ? 21.520 9.874 2.790 1.00 39.00 183 ALA A CA 1
ATOM 1426 C C . ALA A 1 183 ? 20.098 10.254 2.279 1.00 39.00 183 ALA A C 1
ATOM 1428 O O . ALA A 1 183 ? 19.997 10.695 1.141 1.00 39.00 183 ALA A O 1
ATOM 1429 N N . SER A 1 184 ? 18.996 10.157 3.032 1.00 37.25 184 SER A N 1
ATOM 1430 C CA . SER A 1 184 ? 17.643 10.447 2.488 1.00 37.25 184 SER A CA 1
ATOM 1431 C C . SER A 1 184 ? 16.756 11.363 3.333 1.00 37.25 184 SER A C 1
ATOM 1433 O O . SER A 1 184 ? 15.647 11.685 2.919 1.00 37.25 184 SER A O 1
ATOM 1435 N N . ARG A 1 185 ? 17.209 11.806 4.512 1.00 42.78 185 ARG A N 1
ATOM 1436 C CA . ARG A 1 185 ? 16.394 12.647 5.417 1.00 42.78 185 ARG A CA 1
ATOM 1437 C C . ARG A 1 185 ? 16.968 14.024 5.738 1.00 42.78 185 ARG A C 1
ATOM 1439 O O . ARG A 1 185 ? 16.320 14.781 6.450 1.00 42.78 185 ARG A O 1
ATOM 1446 N N . THR A 1 186 ? 18.154 14.354 5.235 1.00 35.22 186 THR A N 1
ATOM 1447 C CA . THR A 1 186 ? 18.875 15.584 5.608 1.00 35.22 186 THR A CA 1
ATOM 1448 C C . THR A 1 186 ? 19.212 16.504 4.436 1.00 35.22 186 THR A C 1
ATOM 1450 O O . THR A 1 186 ? 19.870 17.519 4.655 1.00 35.22 186 THR A O 1
ATOM 1453 N N . SER A 1 187 ? 18.743 16.236 3.209 1.00 28.31 187 SER A N 1
ATOM 1454 C CA . SER A 1 187 ? 18.812 17.257 2.160 1.00 28.31 187 SER A CA 1
ATOM 1455 C C . SER A 1 187 ? 17.710 18.293 2.391 1.00 28.31 187 SER A C 1
ATOM 1457 O O . SER A 1 187 ? 16.522 17.993 2.496 1.00 28.31 187 SER A O 1
ATOM 1459 N N . ARG A 1 188 ? 18.143 19.546 2.502 1.00 31.30 188 ARG A N 1
ATOM 1460 C CA . ARG A 1 188 ? 17.402 20.749 2.913 1.00 31.30 188 ARG A CA 1
ATOM 1461 C C . ARG A 1 188 ? 16.243 21.154 1.972 1.00 31.30 188 ARG A C 1
ATOM 1463 O O . ARG A 1 188 ? 15.717 22.248 2.118 1.00 31.30 188 ARG A O 1
ATOM 1470 N N . ALA A 1 189 ? 15.857 20.290 1.030 1.00 31.77 189 ALA A N 1
ATOM 1471 C CA . ALA A 1 189 ? 14.887 20.552 -0.037 1.00 31.77 189 ALA A CA 1
ATOM 1472 C C . ALA A 1 189 ? 13.824 19.444 -0.228 1.00 31.77 189 ALA A C 1
ATOM 1474 O O . ALA A 1 189 ? 12.988 19.558 -1.116 1.00 31.77 189 ALA A O 1
ATOM 1475 N N . ALA A 1 190 ? 13.798 18.395 0.604 1.00 33.19 190 ALA A N 1
ATOM 1476 C CA . ALA A 1 190 ? 12.720 17.401 0.595 1.00 33.19 190 ALA A CA 1
ATOM 1477 C C . ALA A 1 190 ? 11.800 17.626 1.806 1.00 33.19 190 ALA A C 1
ATOM 1479 O O . ALA A 1 190 ? 12.135 17.302 2.947 1.00 33.19 190 ALA A O 1
ATOM 1480 N N . ALA A 1 191 ? 10.647 18.245 1.562 1.00 34.44 191 ALA A N 1
ATOM 1481 C CA . ALA A 1 191 ? 9.671 18.618 2.576 1.00 34.44 191 ALA A CA 1
ATOM 1482 C C . ALA A 1 191 ? 9.134 17.401 3.357 1.00 34.44 191 ALA A C 1
ATOM 1484 O O . ALA A 1 191 ? 8.311 16.632 2.879 1.00 34.44 191 ALA A O 1
ATOM 1485 N N . CYS A 1 192 ? 9.637 17.223 4.577 1.00 29.50 192 CYS A N 1
ATOM 1486 C CA . CYS A 1 192 ? 8.896 17.030 5.833 1.00 29.50 192 CYS A CA 1
ATOM 1487 C C . CYS A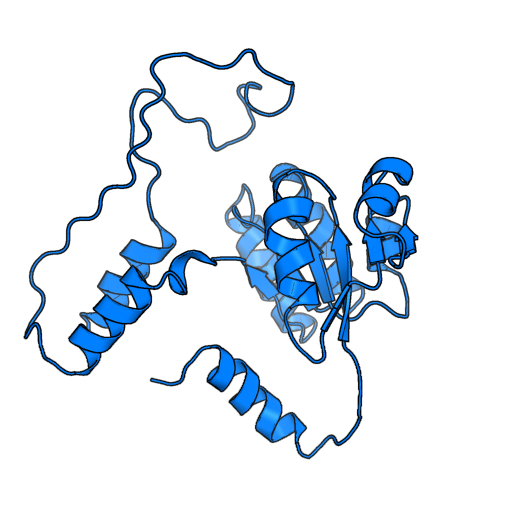 1 192 ? 9.962 16.855 6.927 1.00 29.50 192 CYS A C 1
ATOM 1489 O O . CYS A 1 192 ? 10.139 15.792 7.524 1.00 29.50 192 CYS A O 1
ATOM 1491 N N . GLY A 1 193 ? 10.785 17.894 7.084 1.00 28.73 193 GLY A N 1
ATOM 1492 C CA . GLY A 1 193 ? 11.813 17.957 8.109 1.00 28.73 193 GLY A CA 1
ATOM 1493 C C . GLY A 1 193 ? 11.171 18.307 9.441 1.00 28.73 193 GLY A C 1
ATOM 1494 O O . GLY A 1 193 ? 10.502 19.329 9.562 1.00 28.73 193 GLY A O 1
ATOM 1495 N N . SER A 1 194 ? 11.396 17.458 10.439 1.00 35.44 194 SER A N 1
ATOM 1496 C CA . SER A 1 194 ? 11.184 17.766 11.847 1.00 35.44 194 SER A CA 1
ATOM 1497 C C . SER A 1 194 ? 12.046 18.971 12.233 1.00 35.44 194 SER A C 1
ATOM 1499 O O . SER A 1 194 ? 13.221 18.826 12.578 1.00 35.44 194 SER A O 1
ATOM 1501 N N . THR A 1 195 ? 11.497 20.175 12.147 1.00 27.52 195 THR A N 1
ATOM 1502 C CA . THR A 1 195 ? 12.117 21.359 12.730 1.00 27.52 195 THR A CA 1
ATOM 1503 C C . THR A 1 195 ? 11.821 21.353 14.228 1.00 27.52 195 THR A C 1
ATOM 1505 O O . THR A 1 195 ? 10.666 21.357 14.627 1.00 27.52 195 THR A O 1
ATOM 1508 N N . ARG A 1 196 ? 12.893 21.258 15.031 1.00 26.66 196 ARG A N 1
ATOM 1509 C CA . ARG A 1 196 ? 12.984 21.472 16.493 1.00 26.66 196 ARG A CA 1
ATOM 1510 C C . ARG A 1 196 ? 11.740 21.082 17.307 1.00 26.66 196 ARG A C 1
ATOM 1512 O O . ARG A 1 196 ? 10.809 21.866 17.401 1.00 26.66 196 ARG A O 1
ATOM 1519 N N . ALA A 1 197 ? 11.795 19.916 17.958 1.00 32.38 197 ALA A N 1
ATOM 1520 C CA . ALA A 1 197 ? 10.917 19.543 19.077 1.00 32.38 197 ALA A CA 1
ATOM 1521 C C . ALA A 1 197 ? 9.435 19.940 18.897 1.00 32.38 197 ALA A C 1
ATOM 1523 O O . ALA A 1 197 ? 8.840 20.563 19.769 1.00 32.38 197 ALA A O 1
ATOM 1524 N N . ALA A 1 198 ? 8.850 19.591 17.750 1.00 25.64 198 ALA A N 1
ATOM 1525 C CA . ALA A 1 198 ? 7.432 19.780 17.481 1.00 25.64 198 ALA A CA 1
ATOM 1526 C C . ALA A 1 198 ? 6.792 18.418 17.160 1.00 25.64 198 ALA A C 1
ATOM 1528 O O . ALA A 1 198 ? 7.366 17.650 16.375 1.00 25.64 198 ALA A O 1
ATOM 1529 N N . PRO A 1 199 ? 5.637 18.091 17.770 1.00 27.58 199 PRO A N 1
ATOM 1530 C CA . PRO A 1 199 ? 5.006 16.785 17.653 1.00 27.58 199 PRO A CA 1
ATOM 1531 C C . PRO A 1 199 ? 4.642 16.479 16.200 1.00 27.58 199 PRO A C 1
ATOM 1533 O O . PRO A 1 199 ? 4.249 17.352 15.420 1.00 27.58 199 PRO A O 1
ATOM 1536 N N . TYR A 1 200 ? 4.772 15.204 15.838 1.00 33.62 200 TYR A N 1
ATOM 1537 C CA . TYR A 1 200 ? 4.244 14.656 14.594 1.00 33.62 200 TYR A CA 1
ATOM 1538 C C . TYR A 1 200 ? 2.752 14.997 14.516 1.00 33.62 200 TYR A C 1
ATOM 1540 O O . TYR A 1 200 ? 1.959 14.433 15.264 1.00 33.62 200 TYR A O 1
ATOM 1548 N N . ARG A 1 201 ? 2.367 15.953 13.659 1.00 31.84 201 ARG A N 1
ATOM 1549 C CA . ARG A 1 201 ? 0.974 16.406 13.567 1.00 31.84 201 ARG A CA 1
ATOM 1550 C C . ARG A 1 201 ? 0.088 15.246 13.090 1.00 31.84 201 ARG A C 1
ATOM 1552 O O . ARG A 1 201 ? 0.255 14.799 11.952 1.00 31.84 201 ARG A O 1
ATOM 1559 N N . PRO A 1 202 ? -0.881 14.777 13.897 1.00 39.81 202 PRO A N 1
ATOM 1560 C CA . PRO A 1 202 ? -1.798 13.708 13.524 1.00 39.81 202 PRO A CA 1
ATOM 1561 C C . PRO A 1 202 ? -2.912 14.274 12.628 1.00 39.81 202 PRO A C 1
ATOM 1563 O O . PRO A 1 202 ? -4.087 14.257 12.981 1.00 39.81 202 PRO A O 1
ATOM 1566 N N . GLY A 1 203 ? -2.553 14.817 11.459 1.00 33.97 203 GLY A N 1
ATOM 1567 C CA . GLY A 1 203 ? -3.504 15.514 10.586 1.00 33.97 203 GLY A CA 1
ATOM 1568 C C . GLY A 1 203 ? -4.699 14.640 10.189 1.00 33.97 203 GLY A C 1
ATOM 1569 O O . GLY A 1 203 ? -5.837 15.088 10.234 1.00 33.97 203 GLY A O 1
ATOM 1570 N N . ALA A 1 204 ? -4.471 13.358 9.895 1.00 42.94 204 ALA A N 1
ATOM 1571 C CA . ALA A 1 204 ? -5.536 12.466 9.434 1.00 42.94 204 ALA A CA 1
ATOM 1572 C C . ALA A 1 204 ? -6.539 12.047 10.527 1.00 42.94 204 ALA A C 1
ATOM 1574 O O . ALA A 1 204 ? -7.674 11.720 10.187 1.00 42.94 204 ALA A O 1
ATOM 1575 N N . ALA A 1 205 ? -6.133 12.041 11.804 1.00 35.91 205 ALA A N 1
ATOM 1576 C CA . ALA A 1 205 ? -7.003 11.681 12.927 1.00 35.91 205 ALA A CA 1
ATOM 1577 C C . ALA A 1 205 ? -7.787 12.901 13.435 1.00 35.91 205 ALA A C 1
ATOM 1579 O O . ALA A 1 205 ? -8.993 12.808 13.650 1.00 35.91 205 ALA A O 1
ATOM 1580 N N . ALA A 1 206 ? -7.125 14.061 13.542 1.00 29.58 206 ALA A N 1
ATOM 1581 C CA . ALA A 1 206 ? -7.739 15.308 13.999 1.00 29.58 206 ALA A CA 1
ATOM 1582 C C . ALA A 1 206 ? -8.793 15.856 13.017 1.00 29.58 206 ALA A C 1
ATOM 1584 O O . ALA A 1 206 ? -9.866 16.275 13.444 1.00 29.58 206 ALA A O 1
ATOM 1585 N N . ILE A 1 207 ? -8.534 15.790 11.701 1.00 37.12 207 ILE A N 1
ATOM 1586 C CA . ILE A 1 207 ? -9.505 16.206 10.667 1.00 37.12 207 ILE A CA 1
ATOM 1587 C C . ILE A 1 207 ? -10.792 15.367 10.742 1.00 37.12 207 ILE A C 1
ATOM 1589 O O . ILE A 1 207 ? -11.879 15.864 10.461 1.00 37.12 207 ILE A O 1
ATOM 1593 N N . TRP A 1 208 ? -10.692 14.104 11.158 1.00 32.12 208 TRP A N 1
ATOM 1594 C CA . TRP A 1 208 ? -11.845 13.213 11.240 1.00 32.12 208 TRP A CA 1
ATOM 1595 C C . TRP A 1 208 ? -12.681 13.440 12.507 1.00 32.12 208 TRP A C 1
ATOM 1597 O O . TRP A 1 208 ? -13.904 13.460 12.416 1.00 32.12 208 TRP A O 1
ATOM 1607 N N . PHE A 1 209 ? -12.055 13.709 13.662 1.00 31.58 209 PHE A N 1
ATOM 1608 C CA . PHE A 1 209 ? -12.790 14.100 14.877 1.00 31.58 209 PHE A CA 1
ATOM 1609 C C . PHE A 1 209 ? -13.639 15.361 14.659 1.00 31.58 209 PHE A C 1
ATOM 1611 O O . PHE A 1 209 ? -14.794 15.399 15.077 1.00 31.58 209 PHE A O 1
ATOM 1618 N N . ALA A 1 210 ? -13.112 16.353 13.932 1.00 34.00 210 ALA A N 1
ATOM 1619 C CA . ALA A 1 210 ? -13.868 17.551 13.566 1.00 34.00 210 ALA A CA 1
ATOM 1620 C C . ALA A 1 210 ? -15.048 17.256 12.616 1.00 34.00 210 ALA A C 1
ATOM 1622 O O . ALA A 1 210 ? -16.077 17.919 12.691 1.00 34.00 210 ALA A O 1
ATOM 1623 N N . ALA A 1 211 ? -14.923 16.250 11.743 1.00 30.78 211 ALA A N 1
ATOM 1624 C CA . ALA A 1 211 ? -15.969 15.873 10.792 1.00 30.78 211 ALA A CA 1
ATOM 1625 C C . ALA A 1 211 ? -17.085 15.007 11.409 1.00 30.78 211 ALA A C 1
ATOM 1627 O O . ALA A 1 211 ? -18.207 15.014 10.906 1.00 30.78 211 ALA A O 1
ATOM 1628 N N . VAL A 1 212 ? -16.797 14.266 12.485 1.00 37.22 212 VAL A N 1
ATOM 1629 C CA . VAL A 1 212 ? -17.772 13.393 13.167 1.00 37.22 212 VAL A CA 1
ATOM 1630 C C . VAL A 1 212 ? -18.531 14.112 14.283 1.00 37.22 212 VAL A C 1
ATOM 1632 O O . VAL A 1 212 ? -19.682 13.779 14.526 1.00 37.22 212 VAL A O 1
ATOM 1635 N N . GLY A 1 213 ? -17.953 15.148 14.899 1.00 30.69 213 GLY A N 1
ATOM 1636 C CA . GLY A 1 213 ? -18.659 15.995 15.873 1.00 30.69 213 GLY A CA 1
ATOM 1637 C C . GLY A 1 213 ? -19.634 17.020 15.271 1.00 30.69 213 GLY A C 1
ATOM 1638 O O . GLY A 1 213 ? -20.247 17.772 16.021 1.00 30.69 213 GLY A O 1
ATOM 1639 N N . ALA A 1 214 ? -19.756 17.086 13.940 1.00 27.67 214 ALA A N 1
ATOM 1640 C CA . ALA A 1 214 ? -20.563 18.074 13.214 1.00 27.67 214 ALA A CA 1
ATOM 1641 C C . ALA A 1 214 ? -21.816 17.478 12.536 1.00 27.67 214 ALA A C 1
ATOM 1643 O O . ALA A 1 214 ? -22.310 18.042 11.558 1.00 27.67 214 ALA A O 1
ATOM 1644 N N . ARG A 1 215 ? -22.325 16.342 13.023 1.00 28.83 215 ARG A N 1
ATOM 1645 C CA . ARG A 1 215 ? -23.629 15.797 12.621 1.00 28.83 215 ARG A CA 1
ATOM 1646 C C . ARG A 1 215 ? -24.503 15.536 13.831 1.00 28.83 215 ARG A C 1
ATOM 1648 O O . ARG A 1 215 ? -23.961 15.001 14.820 1.00 28.83 215 ARG A O 1
#

Organism: Klebsiella pneumoniae (NCBI:txid573)

Secondary structure (DSSP, 8-state):
---HHHHHHHHHHTTTTS-----EEEEEE--SHHIIIIIHHHHHHSTTEEEEEEE-S-HHHHHHH-TTSEEES-HHHHHH-TT--EEEE-S-GGGHHHHHHHHHHTT-EEEEPSS--SSHHHHHHHHHHHHHTT--EEE--GGGG-HHHHHHHHHHHTTTT-S-------------SPPP--SSS--TTSS----SS-----HHHHHHHHHHTT-

Radius of gyration: 19.36 Å; chains: 1; bounding box: 48×39×43 Å

Foldseek 3Di:
DADPVVVVVVVCVVVVVVDDLQQAEEEEEDPDPCCVPPVPVVQVVDPSYDPAEYEDCCVVVCCVRPVNHHYDPHLLCQLLPPRHAAYEYPDAQQCQLVSLQSSLVSLHAYEYEPPNHQDPVSVVVSVVSCVVSVHHYYYPLVCCVPPVNVVVVVCVVVCVVPQDPDDDDADDDPDPDDDDDDPRQPDPPRPDHPDPDDGPPSVVSVVVVVVVSPD

=== Feature glossary ===
Reading guide. The protein is described through the following features:

Foldseek 3Di. A 3Di character summarizes, for each residue, the relative orientation of the Cα frame of its nearest spatial neighbor. Because it encodes fold topology rather than chemistry, 3Di alignments detect remote structural similarity that sequence alignment misses.

Contact-map, Ramachandran, and PAE plots. Plot images: a contact map (which residues are close in 3D, as an N×N binary image), a Ramachandran scatter (backbone torsion angles, revealing secondary-structure composition at a glance), and — for AlphaFold structures — a PAE heatmap (pairwise prediction confidence).

Radius of gyration, Cα contacts, bounding box. Radius of gyration (Rg) is the root-mean-square distance of Cα atoms from their centroid — a single number for overall size and compactness. A globular domain of N residues has Rg ≈ 2.2·N^0.38 Å; an extended or disordered chain has a much larger Rg. The Cα contact count is the number of residue pairs whose Cα atoms are within 8 Å and are more than four positions apart in sequence — a standard proxy for tertiary packing density. The bounding box is the smallest axis-aligned box enclosing all Cα atoms.

Secondary structure (8-state, DSSP). Eight-state secondary structure (DSSP): H is the canonical α-helix, G the tighter 3₁₀-helix, I the wider π-helix; E/B are β-structure, T and S are turns and bends, and '-' is everything else. DSSP derives these from the pattern of main-chain N–H···O=C hydrogen bonds, not from the sequence.

B-factor. B-factor (Debye–Waller factor) reflects atomic displacement in the crystal lattice. It is an experimental observable (units Å²), not a prediction; low values mean the atom is pinned down, high values mean it moves or is heterogeneous across the crystal.

pLDDT. pLDDT is the predicted lDDT-Cα score: AlphaFold's confidence that the local environment of each residue (all inter-atomic distances within 15 Å) is correctly placed. It is a per-residue number between 0 and 100, with higher meaning more reliable.

Nearest PDB structures. Nearest PDB neighbors are the top structural matches found by Foldseek when searching this structure against the entire Protein Data Bank. Each hit reports a TM-score (0 to 1; >0.5 almost always implies the same fold) and an E-value. These are *structural* homologs — they may share no detectable sequence similarity.

Solvent-accessible surface area. Accessible surface area quantifies burial. A residue with SASA near zero is packed into the hydrophobic core; one with SASA >100 Å² sits on the surface. Computed here via the Shrake–Rupley numerical algorithm with a 1.4 Å probe.

Rendered structure images. Structure images are PyMOL renders from six orthogonal camera directions. Cartoon representation draws helices as coils and strands as arrows; sticks shows the backbone as bonds; surface shows the solvent-excluded envelope. Rainbow coloring maps sequence position to hue (blue→red, N→C); chain coloring assigns a distinct color per polypeptide.

Backbone torsions (φ/ψ). φ (phi) and ψ (psi) are the two rotatable backbone dihedrals per residue: φ is the C(i-1)–N–Cα–C torsion, ψ is the N–Cα–C–N(i+1) torsion, both in degrees on (−180°, 180°]. α-helical residues cluster near (−60°, −45°); β-strand residues near (−120°, +130°). A Ramachandran plot is simply a scatter of (φ, ψ) for every residue.

Predicted aligned error. Predicted Aligned Error (PAE) is an AlphaFold confidence matrix: entry (i, j) is the expected error in the position of residue j, in ångströms, when the prediction is superimposed on the true structure at residue i. Low PAE within a block of residues means that block is internally rigid and well-predicted; high PAE between two blocks means their relative placement is uncertain even if each block individually is confident.

mmCIF coordinates. Structure coordinates are given as an mmCIF _atom_site loop: one row per atom with element, residue name, chain id, sequence number, and x/y/z position in Å. Only the four main-chain atoms per residue are included here; side chains are omitted to keep the record compact.

InterPro / GO / CATH / organism. Database cross-references. InterPro integrates a dozen domain/family signature databases into unified entries with residue-range hits. GO terms attach function/process/location labels with evidence codes. CATH codes position the fold in a four-level structural taxonomy. Organism is the NCBI-taxonomy species name.

Secondary structure (3-state, P-SEA). SS3 is a coarse helix/strand/coil call (letters a/b/c) made by the P-SEA algorithm from inter-Cα distances and dihedrals. It is less detailed than DSSP but needs only Cα positions.

Sequence. Sequence gives the chain of amino acids in standard one-letter code (A=alanine, C=cysteine, …, Y=tyrosine), read N→C. It is the only feature that is directly encoded by the gene; all structural features are derived from the folded form of this sequence.